Protein AF-A0AAD4N569-F1 (afdb_monomer_lite)

InterPro domains:
  IPR010334 mRNA-decapping enzyme subunit 1 [PF06058] (9-121)
  IPR010334 mRNA-decapping enzyme subunit 1 [PF06058] (235-348)
  IPR010334 mRNA-decapping enzyme subunit 1 [PTHR16290] (4-224)
  IPR011993 PH-like domain superfamily [G3DSA:2.30.29.30] (1-126)
  IPR011993 PH-like domain superfamily [G3DSA:2.30.29.30] (224-354)

Structure (mmCIF, N/CA/C/O backbone):
data_AF-A0AAD4N569-F1
#
_entry.id   AF-A0AAD4N569-F1
#
loop_
_atom_site.group_PDB
_atom_site.id
_atom_site.type_symbol
_atom_site.label_atom_id
_atom_site.label_alt_id
_atom_site.label_comp_id
_atom_site.label_asym_id
_atom_site.label_entity_id
_atom_site.label_seq_id
_atom_site.pdbx_PDB_ins_code
_atom_site.Cartn_x
_atom_site.Cartn_y
_atom_site.Cartn_z
_atom_site.occupancy
_atom_site.B_iso_or_equiv
_atom_site.auth_seq_id
_atom_site.auth_comp_id
_atom_site.auth_asym_id
_atom_site.auth_atom_id
_atom_site.pdbx_PDB_model_num
ATOM 1 N N . MET A 1 1 ? 4.395 -23.893 8.289 1.00 62.88 1 MET A N 1
ATOM 2 C CA . MET A 1 1 ? 4.449 -22.700 7.430 1.00 62.88 1 MET A CA 1
ATOM 3 C C . MET A 1 1 ? 4.828 -21.498 8.283 1.00 62.88 1 MET A C 1
ATOM 5 O O . MET A 1 1 ? 4.109 -21.214 9.243 1.00 62.88 1 MET A O 1
ATOM 9 N N . THR A 1 2 ? 5.965 -20.866 8.001 1.00 83.38 2 THR A N 1
ATOM 10 C CA . THR A 1 2 ? 6.478 -19.692 8.734 1.00 83.38 2 THR A CA 1
ATOM 11 C C . THR A 1 2 ? 5.588 -18.460 8.500 1.00 83.38 2 THR A C 1
ATOM 13 O O . THR A 1 2 ? 4.732 -18.452 7.613 1.00 83.38 2 THR A O 1
ATOM 16 N N . SER A 1 3 ? 5.741 -17.402 9.305 1.00 74.31 3 SER A N 1
ATOM 17 C CA . SER A 1 3 ? 4.989 -16.148 9.100 1.00 74.31 3 SER A CA 1
ATOM 18 C C . SER A 1 3 ? 5.332 -15.467 7.768 1.00 74.31 3 SER A C 1
ATOM 20 O O . SER A 1 3 ? 4.508 -14.740 7.221 1.00 74.31 3 SER A O 1
ATOM 22 N N . GLU A 1 4 ? 6.537 -15.711 7.256 1.00 75.75 4 GLU A N 1
ATOM 23 C CA . GLU A 1 4 ? 7.022 -15.209 5.975 1.00 75.75 4 GLU A CA 1
ATOM 24 C C . 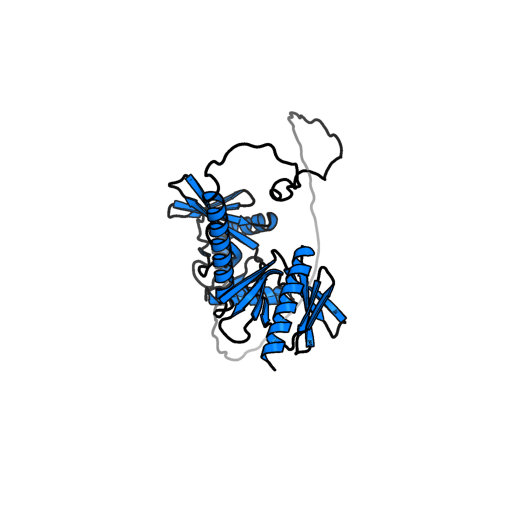GLU A 1 4 ? 6.399 -15.966 4.800 1.00 75.75 4 GLU A C 1
ATOM 26 O O . GLU A 1 4 ? 5.789 -15.338 3.942 1.00 75.75 4 GLU A O 1
ATOM 31 N N . GLU A 1 5 ? 6.408 -17.302 4.834 1.00 83.50 5 GLU A N 1
ATOM 32 C CA . GLU A 1 5 ? 5.765 -18.140 3.808 1.00 83.50 5 GLU A CA 1
ATOM 33 C C . GLU A 1 5 ? 4.259 -17.851 3.689 1.00 83.50 5 GLU A C 1
ATOM 35 O O . GLU A 1 5 ? 3.697 -17.821 2.594 1.00 83.50 5 GLU A O 1
ATOM 40 N N . LYS A 1 6 ? 3.584 -17.593 4.820 1.00 82.25 6 LYS A N 1
ATOM 41 C CA . LYS A 1 6 ? 2.169 -17.188 4.817 1.00 82.25 6 LYS A CA 1
ATOM 42 C C . LYS A 1 6 ? 1.958 -15.865 4.080 1.00 82.25 6 LYS A C 1
ATOM 44 O O . LYS A 1 6 ? 0.985 -15.742 3.337 1.00 82.25 6 LYS A O 1
ATOM 49 N N . LEU A 1 7 ? 2.831 -14.880 4.298 1.00 80.00 7 LEU A N 1
ATOM 50 C CA . LEU A 1 7 ? 2.737 -13.577 3.641 1.00 80.00 7 LEU A CA 1
ATOM 51 C C . LEU A 1 7 ? 3.038 -13.691 2.146 1.00 80.00 7 LEU A C 1
ATOM 53 O O . LEU A 1 7 ? 2.312 -13.126 1.331 1.00 80.00 7 LEU A O 1
ATOM 57 N N . GLU A 1 8 ? 4.080 -14.437 1.792 1.00 86.50 8 GLU A N 1
ATOM 58 C CA . GLU A 1 8 ? 4.454 -14.687 0.405 1.00 86.50 8 GLU A CA 1
ATOM 59 C C . GLU A 1 8 ? 3.292 -15.321 -0.368 1.00 86.50 8 GLU A C 1
ATOM 61 O O . GLU A 1 8 ? 2.908 -14.825 -1.427 1.00 86.50 8 GLU A O 1
ATOM 66 N N . ASN A 1 9 ? 2.641 -16.332 0.216 1.00 88.25 9 ASN A N 1
ATOM 67 C CA . ASN A 1 9 ? 1.465 -16.962 -0.376 1.00 88.25 9 ASN A CA 1
ATOM 68 C C . ASN A 1 9 ? 0.291 -15.977 -0.534 1.00 88.25 9 ASN A C 1
ATOM 70 O O . ASN A 1 9 ? -0.344 -15.939 -1.586 1.00 88.25 9 ASN A O 1
ATOM 74 N N . LYS A 1 10 ? 0.008 -15.136 0.472 1.00 86.19 10 LYS A N 1
ATOM 75 C CA . LYS A 1 10 ? -1.037 -14.099 0.360 1.00 86.19 10 LYS A CA 1
ATOM 76 C C . LYS A 1 10 ? -0.737 -13.099 -0.758 1.00 86.19 10 LYS A C 1
ATOM 78 O O . LYS A 1 10 ? -1.627 -12.793 -1.551 1.00 86.19 10 LYS A O 1
ATOM 83 N N . ASN A 1 11 ? 0.503 -12.618 -0.842 1.00 90.00 11 ASN A N 1
ATOM 84 C CA . ASN A 1 11 ? 0.938 -11.700 -1.892 1.00 90.00 11 ASN A CA 1
ATOM 85 C C . ASN A 1 11 ? 0.803 -12.341 -3.274 1.00 90.00 11 ASN A C 1
ATOM 87 O O . ASN A 1 11 ? 0.223 -11.736 -4.171 1.00 90.00 11 ASN A O 1
ATOM 91 N N . LEU A 1 12 ? 1.259 -13.584 -3.431 1.00 91.94 12 LEU A N 1
ATOM 92 C CA . LEU A 1 12 ? 1.132 -14.319 -4.684 1.00 91.94 12 LEU A CA 1
ATOM 93 C C . LEU A 1 12 ? -0.336 -14.513 -5.088 1.00 91.94 12 LEU A C 1
ATOM 95 O O . LEU A 1 12 ? -0.680 -14.305 -6.247 1.00 91.94 12 LEU A O 1
ATOM 99 N N . LEU A 1 13 ? -1.221 -14.861 -4.149 1.00 90.38 13 LEU A N 1
ATOM 100 C CA . LEU A 1 13 ? -2.660 -14.976 -4.416 1.00 90.38 13 LEU A CA 1
ATOM 101 C C . LEU A 1 13 ? -3.279 -13.646 -4.855 1.00 90.38 13 LEU A C 1
ATOM 103 O O . LEU A 1 13 ? -4.155 -13.634 -5.717 1.00 90.38 13 LEU A O 1
ATOM 107 N N . ALA A 1 14 ? -2.835 -12.531 -4.280 1.00 86.62 14 ALA A N 1
ATOM 108 C CA . ALA A 1 14 ? -3.308 -11.210 -4.666 1.00 86.62 14 ALA A CA 1
ATOM 109 C C . ALA A 1 14 ? -2.783 -10.793 -6.054 1.00 86.62 14 ALA A C 1
ATOM 111 O O . ALA A 1 14 ? -3.563 -10.281 -6.854 1.00 86.62 14 ALA A O 1
ATOM 112 N N . ILE A 1 15 ? -1.528 -11.111 -6.392 1.00 91.56 15 ILE A N 1
ATOM 113 C CA . ILE A 1 15 ? -0.989 -10.932 -7.752 1.00 91.56 15 ILE A CA 1
ATOM 114 C C . ILE A 1 15 ? -1.750 -11.807 -8.752 1.00 91.56 15 ILE A C 1
ATOM 116 O O . ILE A 1 15 ? -2.122 -11.313 -9.808 1.00 91.56 15 ILE A O 1
ATOM 120 N N . LYS A 1 16 ? -2.076 -13.060 -8.407 1.00 92.62 16 LYS A N 1
ATOM 121 C CA . LYS A 1 16 ? -2.848 -13.979 -9.267 1.00 92.62 16 LYS A CA 1
ATOM 122 C C . LYS A 1 16 ? -4.234 -13.462 -9.660 1.00 92.62 16 LYS A C 1
ATOM 124 O O . LYS A 1 16 ? -4.771 -13.881 -10.680 1.00 92.62 16 LYS A O 1
ATOM 129 N N . ARG A 1 17 ? -4.830 -12.560 -8.872 1.00 88.25 17 ARG A N 1
ATOM 130 C CA . ARG A 1 17 ? -6.097 -11.894 -9.236 1.00 88.25 17 ARG A CA 1
ATOM 131 C C . ARG A 1 17 ? -5.922 -10.885 -10.373 1.00 88.25 17 ARG A C 1
ATOM 133 O O . ARG A 1 17 ? -6.897 -10.581 -11.049 1.00 88.25 17 ARG A O 1
ATOM 140 N N . ILE A 1 18 ? -4.709 -10.361 -10.544 1.00 88.31 18 ILE A N 1
ATOM 141 C CA . ILE A 1 18 ? -4.341 -9.374 -11.564 1.00 88.31 18 ILE A CA 1
ATOM 142 C C . ILE A 1 18 ? -3.717 -10.082 -12.775 1.00 88.31 18 ILE A C 1
ATOM 144 O O . ILE A 1 18 ? -4.120 -9.832 -13.907 1.00 88.31 18 ILE A O 1
ATOM 148 N N . ASP A 1 19 ? -2.772 -10.993 -12.534 1.00 92.62 19 ASP A N 1
ATOM 149 C CA . ASP A 1 19 ? -2.133 -11.843 -13.540 1.00 92.62 19 ASP A CA 1
ATOM 150 C C . ASP A 1 19 ? -2.306 -13.329 -13.171 1.00 92.62 19 ASP A C 1
ATOM 152 O O . ASP A 1 19 ? -1.537 -13.855 -12.359 1.00 92.62 19 ASP A O 1
ATOM 156 N N . PRO A 1 20 ? -3.284 -14.038 -13.772 1.00 94.50 20 PRO A N 1
ATOM 157 C CA . PRO A 1 20 ? -3.547 -15.450 -13.490 1.00 94.50 20 PRO A CA 1
ATOM 158 C C . PRO A 1 20 ? -2.360 -16.388 -13.732 1.00 94.50 20 PRO A C 1
ATOM 160 O O . PRO A 1 20 ? -2.384 -17.523 -13.257 1.00 94.50 20 PRO A O 1
ATOM 163 N N . HIS A 1 21 ? -1.344 -15.954 -14.483 1.00 95.94 21 HIS A N 1
ATOM 164 C CA . HIS A 1 21 ? -0.172 -16.766 -14.815 1.00 95.94 21 HIS A CA 1
ATOM 165 C C . HIS A 1 21 ? 0.969 -16.581 -13.813 1.00 95.94 21 HIS A C 1
ATOM 167 O O . HIS A 1 21 ? 1.989 -17.252 -13.940 1.00 95.94 21 HIS A O 1
ATOM 173 N N . ALA A 1 22 ? 0.830 -15.709 -12.808 1.00 96.44 22 ALA A N 1
ATOM 174 C CA . ALA A 1 22 ? 1.828 -15.562 -11.754 1.00 96.44 22 ALA A CA 1
ATOM 175 C C . ALA A 1 22 ? 2.042 -16.892 -11.007 1.00 96.44 22 ALA A C 1
ATOM 177 O O . ALA A 1 22 ? 1.109 -17.478 -10.463 1.00 96.44 22 ALA A O 1
ATOM 178 N N . GLU A 1 23 ? 3.280 -17.374 -10.966 1.00 95.69 23 GLU A N 1
ATOM 179 C CA . GLU A 1 23 ? 3.648 -18.690 -10.435 1.00 95.69 23 GLU A CA 1
ATOM 180 C C . GLU A 1 23 ? 4.327 -18.585 -9.070 1.00 95.69 23 GLU A C 1
ATOM 182 O O . GLU A 1 23 ? 3.949 -19.299 -8.144 1.00 95.69 23 GLU A O 1
ATOM 187 N N . ALA A 1 24 ? 5.314 -17.694 -8.946 1.00 95.31 24 ALA A N 1
ATOM 188 C CA . ALA A 1 24 ? 6.145 -17.556 -7.753 1.00 95.31 24 ALA A CA 1
ATOM 189 C C . ALA A 1 24 ? 6.692 -16.130 -7.617 1.00 95.31 24 ALA A C 1
ATOM 191 O O . ALA A 1 24 ? 6.953 -15.461 -8.619 1.00 95.31 24 ALA A O 1
ATOM 192 N N . LEU A 1 25 ? 6.894 -15.674 -6.380 1.00 94.88 25 LEU A N 1
ATOM 193 C CA . LEU A 1 25 ? 7.590 -14.421 -6.103 1.00 94.88 25 LEU A CA 1
ATOM 194 C C . LEU A 1 25 ? 9.104 -14.631 -6.213 1.00 94.88 25 LEU A C 1
ATOM 196 O O . LEU A 1 25 ? 9.645 -15.615 -5.726 1.00 94.88 25 LEU A O 1
ATOM 200 N N . MET A 1 26 ? 9.788 -13.690 -6.859 1.00 94.50 26 MET A N 1
ATOM 201 C CA . MET A 1 26 ? 11.248 -13.711 -7.034 1.00 94.50 26 MET A CA 1
ATOM 202 C C . MET A 1 26 ? 11.960 -12.787 -6.038 1.00 94.50 26 MET A C 1
ATOM 204 O O . MET A 1 26 ? 13.182 -12.804 -5.922 1.00 94.50 26 MET A O 1
ATOM 208 N N . ALA A 1 27 ? 11.199 -11.943 -5.338 1.00 90.94 27 ALA A N 1
ATOM 209 C CA . ALA A 1 27 ? 11.701 -10.952 -4.401 1.00 90.94 27 ALA A CA 1
ATOM 210 C C . ALA A 1 27 ? 10.641 -10.596 -3.354 1.00 90.94 27 ALA A C 1
ATOM 212 O O . ALA A 1 27 ? 9.446 -10.558 -3.656 1.00 90.94 27 ALA A O 1
ATOM 213 N N . GLN A 1 28 ? 11.097 -10.239 -2.148 1.00 86.50 28 GLN A N 1
ATOM 214 C CA . GLN A 1 28 ? 10.252 -9.532 -1.188 1.00 86.50 28 GLN A CA 1
ATOM 215 C C . GLN A 1 28 ? 9.817 -8.167 -1.752 1.00 86.50 28 GLN A C 1
ATOM 217 O O . GLN A 1 28 ? 10.624 -7.546 -2.464 1.00 86.50 28 GLN A O 1
ATOM 222 N N . PRO A 1 29 ? 8.590 -7.704 -1.434 1.00 85.06 29 PRO A N 1
ATOM 223 C CA . PRO A 1 29 ? 8.057 -6.462 -1.977 1.00 85.06 29 PRO A CA 1
ATOM 224 C C . PRO A 1 29 ? 8.864 -5.252 -1.519 1.00 85.06 29 PRO A C 1
ATOM 226 O O . PRO A 1 29 ? 9.232 -5.181 -0.351 1.00 85.06 29 PRO A O 1
ATOM 229 N N . ALA A 1 30 ? 9.091 -4.300 -2.421 1.00 87.81 30 ALA A N 1
ATOM 230 C CA . ALA A 1 30 ? 9.826 -3.069 -2.130 1.00 87.81 30 ALA A CA 1
ATOM 231 C C . ALA A 1 30 ? 8.927 -1.842 -2.323 1.00 87.81 30 ALA A C 1
ATOM 233 O O . ALA A 1 30 ? 8.135 -1.797 -3.267 1.00 87.81 30 ALA A O 1
ATOM 234 N N . ILE A 1 31 ? 9.033 -0.831 -1.458 1.00 89.69 31 ILE A N 1
ATOM 235 C CA . ILE A 1 31 ? 8.222 0.390 -1.603 1.00 89.69 31 ILE A CA 1
ATOM 236 C C . ILE A 1 31 ? 8.788 1.217 -2.752 1.00 89.69 31 ILE A C 1
ATOM 238 O O . ILE A 1 31 ? 9.933 1.675 -2.690 1.00 89.69 31 ILE A O 1
ATOM 242 N N . SER A 1 32 ? 7.969 1.437 -3.779 1.00 93.44 32 SER A N 1
ATOM 243 C CA . SER A 1 32 ? 8.414 2.084 -5.007 1.00 93.44 32 SER A CA 1
ATOM 244 C C . SER A 1 32 ? 7.434 3.118 -5.550 1.00 93.44 32 SER A C 1
ATOM 246 O O . SER A 1 32 ? 6.234 3.074 -5.281 1.00 93.44 32 SER A O 1
ATOM 248 N N . ALA A 1 33 ? 7.949 4.020 -6.381 1.00 95.06 33 ALA A N 1
ATOM 249 C CA . ALA A 1 33 ? 7.141 4.917 -7.195 1.00 95.06 33 ALA A CA 1
ATOM 250 C C . ALA A 1 33 ? 7.650 4.943 -8.636 1.00 95.06 33 ALA A C 1
ATOM 252 O O . ALA A 1 33 ? 8.856 4.878 -8.885 1.00 95.06 33 ALA A O 1
ATOM 253 N N . LEU A 1 34 ? 6.728 5.079 -9.586 1.00 96.75 34 LEU A N 1
ATOM 254 C CA . LEU A 1 34 ? 7.054 5.134 -11.004 1.00 96.75 34 LEU A CA 1
ATOM 255 C C . LEU A 1 34 ? 7.154 6.583 -11.487 1.00 96.75 34 LEU A C 1
ATOM 257 O O . LEU A 1 34 ? 6.269 7.415 -11.257 1.00 96.75 34 LEU A O 1
ATOM 261 N N . TYR A 1 35 ? 8.217 6.856 -12.227 1.00 96.94 35 TYR A N 1
ATOM 262 C CA . TYR A 1 35 ? 8.441 8.097 -12.951 1.00 96.94 35 TYR A CA 1
ATOM 263 C C . TYR A 1 35 ? 8.541 7.811 -14.445 1.00 96.94 35 TYR A C 1
ATOM 265 O O . TYR A 1 35 ? 9.008 6.750 -14.864 1.00 96.94 35 TYR A O 1
ATOM 273 N N . GLU A 1 36 ? 8.144 8.786 -15.249 1.00 96.19 36 GLU A N 1
ATOM 274 C CA . GLU A 1 36 ? 8.268 8.755 -16.701 1.00 96.19 36 GLU A CA 1
ATOM 275 C C . GLU A 1 36 ? 9.019 9.999 -17.171 1.00 96.19 36 GLU A C 1
ATOM 277 O O . GLU A 1 36 ? 8.848 11.096 -16.627 1.00 96.19 36 GLU A O 1
ATOM 282 N N . PHE A 1 37 ? 9.907 9.823 -18.145 1.00 96.06 37 PHE A N 1
ATOM 283 C CA . PHE A 1 37 ? 10.630 10.934 -18.740 1.00 96.06 37 PHE A CA 1
ATOM 284 C C . PHE A 1 37 ? 9.798 11.537 -19.869 1.00 96.06 37 PHE A C 1
ATOM 286 O O . PHE A 1 37 ? 9.573 10.904 -20.901 1.00 96.06 37 PHE A O 1
ATOM 293 N N . ASP A 1 38 ? 9.365 12.780 -19.686 1.00 93.31 38 ASP A N 1
ATOM 294 C CA . ASP A 1 38 ? 8.735 13.543 -20.752 1.00 93.31 38 ASP A CA 1
ATOM 295 C C . ASP A 1 38 ? 9.825 14.047 -21.697 1.00 93.31 38 ASP A C 1
ATOM 297 O O . ASP A 1 38 ? 10.563 14.983 -21.379 1.00 93.31 38 ASP A O 1
ATOM 301 N N . VAL A 1 39 ? 9.910 13.416 -22.868 1.00 89.62 39 VAL A N 1
ATOM 302 C CA . VAL A 1 39 ? 10.885 13.751 -23.911 1.00 89.62 39 VAL A CA 1
ATOM 303 C C . VAL A 1 39 ? 10.653 15.161 -24.459 1.00 89.62 39 VAL A C 1
ATOM 305 O O . VAL A 1 39 ? 11.616 15.853 -24.776 1.00 89.62 39 VAL A O 1
ATOM 308 N N . THR A 1 40 ? 9.399 15.618 -24.533 1.00 91.94 40 THR A N 1
ATOM 309 C CA . THR A 1 40 ? 9.061 16.945 -25.079 1.00 91.94 40 THR A CA 1
ATOM 310 C C . THR A 1 40 ? 9.489 18.067 -24.141 1.00 91.94 40 THR A C 1
ATOM 312 O O . THR A 1 40 ? 9.958 19.109 -24.590 1.00 91.94 40 THR A O 1
ATOM 315 N N . GLN A 1 41 ? 9.374 17.838 -22.832 1.00 93.06 41 GLN A N 1
ATOM 316 C CA . GLN A 1 41 ? 9.731 18.810 -21.797 1.00 93.06 41 GLN A CA 1
ATOM 317 C C . GLN A 1 41 ? 11.113 18.552 -21.189 1.00 93.06 41 GLN A C 1
ATOM 319 O O . GLN A 1 41 ? 11.548 19.296 -20.309 1.00 93.06 41 GLN A O 1
ATOM 324 N N . THR A 1 42 ? 11.807 17.503 -21.637 1.00 92.62 42 THR A N 1
ATOM 325 C CA . THR A 1 42 ? 13.113 17.056 -21.129 1.00 92.62 42 THR A CA 1
ATOM 326 C C . THR A 1 42 ? 13.161 16.944 -19.604 1.00 92.62 42 THR A C 1
ATOM 328 O O . THR A 1 42 ? 14.139 17.327 -18.962 1.00 92.62 42 THR A O 1
ATOM 331 N N . LYS A 1 43 ? 12.075 16.452 -18.997 1.00 95.81 43 LYS A N 1
ATOM 332 C CA . LYS A 1 43 ? 11.922 16.426 -17.538 1.00 95.81 43 LYS A CA 1
ATOM 333 C C . LYS A 1 43 ? 11.299 15.130 -17.048 1.00 95.81 43 LYS A C 1
ATOM 335 O O . LYS A 1 43 ? 10.412 14.564 -17.682 1.00 95.81 43 LYS A O 1
ATOM 340 N N . TRP A 1 44 ? 11.714 14.716 -15.859 1.00 96.19 44 TRP A N 1
ATOM 341 C CA . TRP A 1 44 ? 11.061 13.634 -15.137 1.00 96.19 44 TRP A CA 1
ATOM 342 C C . TRP A 1 44 ? 9.711 14.082 -14.588 1.00 96.19 44 TRP A C 1
ATOM 344 O O . TRP A 1 44 ? 9.589 15.157 -13.996 1.00 96.19 44 TRP A O 1
ATOM 354 N N . GLN A 1 45 ? 8.705 13.233 -14.756 1.00 94.56 45 GLN A N 1
ATOM 355 C CA . GLN A 1 45 ? 7.381 13.414 -14.183 1.00 94.56 45 GLN A CA 1
ATOM 356 C C . GLN A 1 45 ? 7.059 12.227 -13.283 1.00 94.56 45 GLN A C 1
ATOM 358 O O . GLN A 1 45 ? 7.169 11.071 -13.694 1.00 94.56 45 GLN A O 1
ATOM 363 N N . LYS A 1 46 ? 6.667 12.514 -12.037 1.00 92.81 46 LYS A N 1
ATOM 364 C CA . LYS A 1 46 ? 6.120 11.485 -11.151 1.00 92.81 46 LYS A CA 1
ATOM 365 C C . LYS A 1 46 ? 4.754 11.076 -11.697 1.00 92.81 46 LYS A C 1
ATOM 367 O O . LYS A 1 46 ? 3.907 11.943 -11.916 1.00 92.81 46 LYS A O 1
ATOM 372 N N . THR A 1 47 ? 4.549 9.781 -11.899 1.00 92.69 47 THR A N 1
ATOM 373 C CA . THR A 1 47 ? 3.244 9.247 -12.308 1.00 92.69 47 THR A CA 1
ATOM 374 C C . THR A 1 47 ? 2.302 9.140 -11.102 1.00 92.69 47 THR A C 1
ATOM 376 O O . THR A 1 47 ? 2.663 9.466 -9.968 1.00 92.69 47 THR A O 1
ATOM 379 N N . ASP A 1 48 ? 1.075 8.685 -11.329 1.00 88.62 48 ASP A N 1
ATOM 380 C CA . ASP A 1 48 ? 0.140 8.305 -10.271 1.00 88.62 48 ASP A CA 1
ATOM 381 C C . ASP A 1 48 ? 0.354 6.866 -9.771 1.00 88.62 48 ASP A C 1
ATOM 383 O O . ASP A 1 48 ? -0.481 6.370 -9.026 1.00 88.62 48 ASP A O 1
ATOM 387 N N . VAL A 1 49 ? 1.435 6.186 -10.169 1.00 91.00 49 VAL A N 1
ATOM 388 C CA . VAL A 1 49 ? 1.751 4.818 -9.741 1.00 91.00 49 VAL A CA 1
ATOM 389 C C . VAL A 1 49 ? 2.763 4.843 -8.597 1.00 91.00 49 VAL A C 1
ATOM 391 O O . VAL A 1 49 ? 3.923 5.223 -8.773 1.00 91.00 49 VAL A O 1
ATOM 394 N N . ASP A 1 50 ? 2.314 4.416 -7.418 1.00 90.19 50 ASP A N 1
ATOM 395 C CA . ASP A 1 50 ? 3.091 4.399 -6.173 1.00 90.19 50 ASP A CA 1
ATOM 396 C C . ASP A 1 50 ? 2.586 3.256 -5.280 1.00 90.19 50 ASP A C 1
ATOM 398 O O . ASP A 1 50 ? 1.377 3.142 -5.062 1.00 90.19 50 ASP A O 1
ATOM 402 N N . GLY A 1 51 ? 3.472 2.379 -4.808 1.00 90.56 51 GLY A N 1
ATOM 403 C CA . GLY A 1 51 ? 3.092 1.222 -4.000 1.00 90.56 51 GLY A CA 1
ATOM 404 C C . GLY A 1 51 ? 4.136 0.103 -3.944 1.00 90.56 51 GLY A C 1
ATOM 405 O O . GLY A 1 51 ? 5.269 0.273 -4.414 1.00 90.56 51 GLY A O 1
ATOM 406 N N . PRO A 1 52 ? 3.777 -1.052 -3.348 1.00 91.81 52 PRO A N 1
ATOM 407 C CA . PRO A 1 52 ? 4.673 -2.195 -3.270 1.00 91.81 52 PRO A CA 1
ATOM 408 C C . PRO A 1 52 ? 4.959 -2.765 -4.664 1.00 91.81 52 PRO A C 1
ATOM 410 O O . PRO A 1 52 ? 4.048 -3.020 -5.460 1.00 91.81 52 PRO A O 1
ATOM 413 N N . LEU A 1 53 ? 6.245 -2.963 -4.935 1.00 95.12 53 LEU A N 1
ATOM 414 C CA . LEU A 1 53 ? 6.788 -3.549 -6.150 1.00 95.12 53 LEU A CA 1
ATOM 415 C C . LEU A 1 53 ? 7.045 -5.033 -5.950 1.00 95.12 53 LEU A C 1
ATOM 417 O O . LEU A 1 53 ? 7.732 -5.426 -5.012 1.00 95.12 53 LEU A O 1
ATOM 421 N N . PHE A 1 54 ? 6.558 -5.837 -6.881 1.00 95.44 54 PHE A N 1
ATOM 422 C CA . PHE A 1 54 ? 6.748 -7.275 -6.935 1.00 95.44 54 PHE A CA 1
ATOM 423 C C . PHE A 1 54 ? 7.505 -7.640 -8.207 1.00 95.44 54 PHE A C 1
ATOM 425 O O . PHE A 1 54 ? 7.220 -7.115 -9.282 1.00 95.44 54 PHE A O 1
ATOM 432 N N . VAL A 1 55 ? 8.433 -8.585 -8.092 1.00 96.75 55 VAL A N 1
ATOM 433 C CA . VAL A 1 55 ? 9.022 -9.289 -9.236 1.00 96.75 55 VAL A CA 1
ATOM 434 C C . VAL A 1 55 ? 8.595 -10.741 -9.115 1.00 96.75 55 VAL A C 1
ATOM 436 O O . VAL A 1 55 ? 8.767 -11.338 -8.051 1.00 96.75 55 VAL A O 1
ATOM 439 N N . TYR A 1 56 ? 7.997 -11.297 -10.163 1.00 96.50 56 TYR A N 1
ATOM 440 C CA . TYR A 1 56 ? 7.409 -12.632 -10.119 1.00 96.50 56 TYR A CA 1
ATOM 441 C C . TYR A 1 56 ? 7.658 -13.418 -11.404 1.00 96.50 56 TYR A C 1
ATOM 443 O O . TYR A 1 56 ? 7.783 -12.858 -12.497 1.00 96.50 56 TYR A O 1
ATOM 451 N N . LYS A 1 57 ? 7.735 -14.739 -11.244 1.00 96.31 57 LYS A N 1
ATOM 452 C CA . LYS A 1 57 ? 7.767 -15.721 -12.325 1.00 96.31 57 LYS A CA 1
ATOM 453 C C . LYS A 1 57 ? 6.350 -15.973 -12.825 1.00 96.31 57 LYS A C 1
ATOM 455 O O . LYS A 1 57 ? 5.402 -15.945 -12.039 1.00 96.31 57 LYS A O 1
ATOM 460 N N . ARG A 1 58 ? 6.215 -16.239 -14.119 1.00 96.12 58 ARG A N 1
ATOM 461 C CA . ARG A 1 58 ? 4.968 -16.578 -14.801 1.00 96.12 58 ARG A CA 1
ATOM 462 C C . ARG A 1 58 ? 5.053 -17.981 -15.393 1.00 96.12 58 ARG A C 1
ATOM 464 O O . ARG A 1 58 ? 6.129 -18.425 -15.789 1.00 96.12 58 ARG A O 1
ATOM 471 N N . THR A 1 59 ? 3.907 -18.645 -15.502 1.00 95.75 59 THR A N 1
ATOM 472 C CA . THR A 1 59 ? 3.783 -19.960 -16.150 1.00 95.75 59 THR A CA 1
ATOM 473 C C . THR A 1 59 ? 3.882 -19.886 -17.674 1.00 95.75 59 THR A C 1
ATOM 475 O O . THR A 1 59 ? 4.080 -20.911 -18.317 1.00 95.75 59 THR A O 1
ATOM 478 N N . GLU A 1 60 ? 3.752 -18.691 -18.258 1.00 92.12 60 GLU A N 1
ATOM 479 C CA . GLU A 1 60 ? 3.781 -18.459 -19.705 1.00 92.12 60 GLU A CA 1
ATOM 480 C C . GLU A 1 60 ? 4.597 -17.214 -20.065 1.00 92.12 60 GLU A C 1
ATOM 482 O O . GLU A 1 60 ? 4.820 -16.335 -19.230 1.00 92.12 60 GLU A O 1
ATOM 487 N N . HIS A 1 61 ? 5.027 -17.112 -21.327 1.00 89.06 61 HIS A N 1
ATOM 488 C CA . HIS A 1 61 ? 5.785 -15.958 -21.804 1.00 89.06 61 HIS A CA 1
ATOM 489 C C . HIS A 1 61 ? 4.986 -14.644 -21.700 1.00 89.06 61 HIS A C 1
ATOM 491 O O . HIS A 1 61 ? 3.778 -14.625 -21.944 1.00 89.06 61 HIS A O 1
ATOM 497 N N . PRO A 1 62 ? 5.642 -13.511 -21.379 1.00 92.25 62 PRO A N 1
ATOM 498 C CA . PRO A 1 62 ? 6.987 -13.390 -20.789 1.00 92.25 62 PRO A CA 1
ATOM 499 C C . PRO A 1 62 ? 7.103 -14.126 -19.438 1.00 92.25 62 PRO A C 1
ATOM 501 O O . PRO A 1 62 ? 6.252 -13.940 -18.578 1.00 92.25 62 PRO A O 1
ATOM 504 N N . LEU A 1 63 ? 8.159 -14.928 -19.236 1.00 93.38 63 LEU A N 1
ATOM 505 C CA . LEU A 1 63 ? 8.305 -15.806 -18.055 1.00 93.38 63 LEU A CA 1
ATOM 506 C C . LEU A 1 63 ? 8.527 -15.054 -16.738 1.00 93.38 63 LEU A C 1
ATOM 508 O O . LEU A 1 63 ? 8.425 -15.643 -15.667 1.00 93.38 63 LEU A O 1
ATOM 512 N N . HIS A 1 64 ? 8.835 -13.763 -16.805 1.00 95.31 64 HIS A N 1
ATOM 513 C CA . HIS A 1 64 ? 9.015 -12.915 -15.640 1.00 95.31 64 HIS A CA 1
ATOM 514 C C . HIS A 1 64 ? 8.338 -11.573 -15.882 1.00 95.31 64 HIS A C 1
ATOM 516 O O . HIS A 1 64 ? 8.324 -11.051 -17.003 1.00 95.31 64 HIS A O 1
ATOM 522 N N . SER A 1 65 ? 7.791 -11.002 -14.819 1.00 96.12 65 SER A N 1
ATOM 523 C CA . SER A 1 65 ? 7.201 -9.674 -14.855 1.00 96.12 65 SER A CA 1
ATOM 524 C C . SER A 1 65 ? 7.484 -8.933 -13.560 1.00 96.12 65 SER A C 1
ATOM 526 O O . SER A 1 65 ? 7.646 -9.518 -12.487 1.00 96.12 65 SER A O 1
ATOM 528 N N . LEU A 1 66 ? 7.534 -7.616 -13.685 1.00 95.88 66 LEU A N 1
ATOM 529 C CA . LEU A 1 66 ? 7.536 -6.676 -12.583 1.00 95.88 66 LEU A CA 1
ATOM 530 C C . LEU A 1 66 ? 6.143 -6.059 -12.474 1.00 95.88 66 LEU A C 1
ATOM 532 O O . LEU A 1 66 ? 5.491 -5.816 -13.488 1.00 95.88 66 LEU A O 1
ATOM 536 N N . MET A 1 67 ? 5.674 -5.807 -11.258 1.00 95.31 67 MET A N 1
ATOM 537 C CA . MET A 1 67 ? 4.428 -5.087 -11.013 1.00 95.31 67 MET A CA 1
ATOM 538 C C . MET A 1 67 ? 4.596 -4.107 -9.863 1.00 95.31 67 MET A C 1
ATOM 540 O O . MET A 1 67 ? 5.109 -4.486 -8.819 1.00 95.31 67 MET A O 1
ATOM 544 N N . ILE A 1 68 ? 4.101 -2.882 -10.021 1.00 94.56 68 ILE A N 1
ATOM 545 C CA . ILE A 1 68 ? 3.816 -1.989 -8.897 1.00 94.56 68 ILE A CA 1
ATOM 546 C C . ILE A 1 68 ? 2.313 -2.029 -8.669 1.00 94.56 68 ILE A C 1
ATOM 548 O O . ILE A 1 68 ? 1.538 -1.598 -9.529 1.00 94.56 68 ILE A O 1
ATOM 552 N N . ALA A 1 69 ? 1.908 -2.540 -7.509 1.00 89.75 69 ALA A N 1
ATOM 553 C CA . ALA A 1 69 ? 0.516 -2.479 -7.096 1.00 89.75 69 ALA A CA 1
ATOM 554 C C . ALA A 1 69 ? 0.191 -1.049 -6.660 1.00 89.75 69 ALA A C 1
ATOM 556 O O . ALA A 1 69 ? 0.611 -0.594 -5.596 1.00 89.75 69 ALA A O 1
ATOM 557 N N . ASN A 1 70 ? -0.526 -0.324 -7.508 1.00 88.00 70 ASN A N 1
ATOM 558 C CA . ASN A 1 70 ? -0.739 1.099 -7.356 1.00 88.00 70 ASN A CA 1
ATOM 55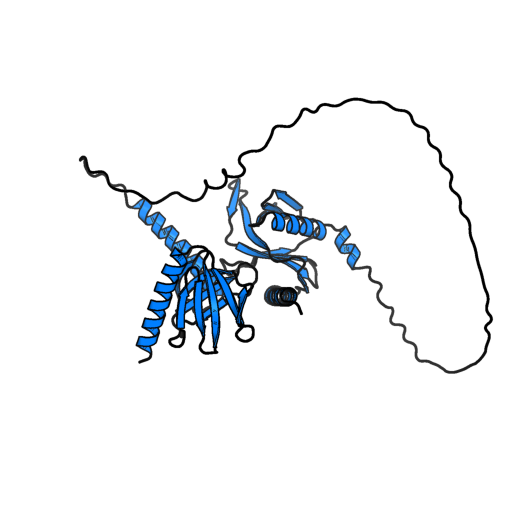9 C C . ASN A 1 70 ? -1.693 1.405 -6.196 1.00 88.00 70 ASN A C 1
ATOM 561 O O . ASN A 1 70 ? -2.873 1.064 -6.218 1.00 88.00 70 ASN A O 1
ATOM 565 N N . ARG A 1 71 ? -1.210 2.110 -5.181 1.00 78.62 71 ARG A N 1
ATOM 566 C CA . ARG A 1 71 ? -2.020 2.523 -4.035 1.00 78.62 71 ARG A CA 1
ATOM 567 C C . ARG A 1 71 ? -2.744 3.855 -4.250 1.00 78.62 71 ARG A C 1
ATOM 569 O O . ARG A 1 71 ? -3.544 4.211 -3.399 1.00 78.62 71 ARG A O 1
ATOM 576 N N . GLN A 1 72 ? -2.507 4.588 -5.343 1.00 70.62 72 GLN A N 1
ATOM 577 C CA . GLN A 1 72 ? -3.147 5.894 -5.597 1.00 70.62 72 GLN A CA 1
ATOM 578 C C . GLN A 1 72 ? -4.291 5.853 -6.617 1.00 70.62 72 GLN A C 1
ATOM 580 O O . GLN A 1 72 ? -5.167 6.720 -6.581 1.00 70.62 72 GLN A O 1
ATOM 585 N N . SER A 1 73 ? -4.295 4.891 -7.542 1.00 71.31 73 SER A N 1
ATOM 586 C CA . SER A 1 73 ? -5.356 4.744 -8.543 1.00 71.31 73 SER A CA 1
ATOM 587 C C . SER A 1 73 ? -5.656 3.275 -8.847 1.00 71.31 73 SER A C 1
ATOM 589 O O . SER A 1 73 ? -4.993 2.366 -8.352 1.00 71.31 73 SER A O 1
ATOM 591 N N . LEU A 1 74 ? -6.696 3.031 -9.650 1.00 70.19 74 LEU A N 1
ATOM 592 C CA . LEU A 1 74 ? -7.133 1.679 -10.024 1.00 70.19 74 LEU A CA 1
ATOM 593 C C . LEU A 1 74 ? -6.193 0.994 -11.026 1.00 70.19 74 LEU A C 1
ATOM 595 O O . LEU A 1 74 ? -6.401 -0.170 -11.360 1.00 70.19 74 LEU A O 1
ATOM 599 N N . LYS A 1 75 ? -5.193 1.714 -11.541 1.00 83.00 75 LYS A N 1
ATOM 600 C CA . LYS A 1 75 ? -4.297 1.210 -12.574 1.00 83.00 75 LYS A CA 1
ATOM 601 C C . LYS A 1 75 ? -2.968 0.803 -11.957 1.00 83.00 75 LYS A C 1
ATOM 603 O O . LYS A 1 75 ? -2.108 1.648 -11.711 1.00 83.00 75 LYS A O 1
ATOM 608 N N . ASP A 1 76 ? -2.812 -0.498 -11.741 1.00 90.50 76 ASP A N 1
ATOM 609 C CA . ASP A 1 76 ? -1.520 -1.101 -11.426 1.00 90.50 76 ASP A CA 1
ATOM 610 C C . ASP A 1 76 ? -0.567 -0.962 -12.627 1.00 90.50 76 ASP A C 1
ATOM 612 O O . ASP A 1 76 ? -0.990 -0.894 -13.787 1.00 90.50 76 ASP A O 1
ATOM 616 N N . PHE A 1 77 ? 0.734 -0.901 -12.355 1.00 93.31 77 PHE A N 1
ATOM 617 C CA . PHE A 1 77 ? 1.753 -0.931 -13.401 1.00 93.31 77 PHE A CA 1
ATOM 618 C C . PHE A 1 77 ? 2.311 -2.339 -13.501 1.00 93.31 77 PHE A C 1
ATOM 620 O O . PHE A 1 77 ? 2.784 -2.867 -12.504 1.00 93.31 77 PHE A O 1
ATOM 627 N N . ILE A 1 78 ? 2.280 -2.927 -14.693 1.00 94.25 78 ILE A N 1
ATOM 628 C CA . ILE A 1 78 ? 2.854 -4.242 -14.971 1.00 94.25 78 ILE A CA 1
ATOM 629 C C . ILE A 1 78 ? 3.818 -4.086 -16.137 1.00 94.25 78 ILE A C 1
ATOM 631 O O . ILE A 1 78 ? 3.443 -3.550 -17.181 1.00 94.25 78 ILE A O 1
ATOM 635 N N . GLU A 1 79 ? 5.043 -4.566 -15.952 1.00 93.38 79 GLU A N 1
ATOM 636 C CA . GLU A 1 79 ? 6.072 -4.596 -16.977 1.00 93.38 79 GLU A CA 1
ATOM 637 C C . GLU A 1 79 ? 6.606 -6.017 -17.193 1.00 93.38 79 GLU A C 1
ATOM 639 O O . GLU A 1 79 ? 7.304 -6.550 -16.324 1.00 93.38 79 GLU A O 1
ATOM 644 N N . PRO A 1 80 ? 6.378 -6.597 -18.383 1.00 93.00 80 PRO A N 1
ATOM 645 C CA . PRO A 1 80 ? 7.135 -7.737 -18.880 1.00 93.00 80 PRO A CA 1
ATOM 646 C C . PRO A 1 80 ? 8.649 -7.558 -18.754 1.00 93.00 80 PRO A C 1
ATOM 648 O O . PRO A 1 80 ? 9.224 -6.637 -19.338 1.00 93.00 80 PRO A O 1
ATOM 651 N N . ILE A 1 81 ? 9.327 -8.495 -18.093 1.00 92.69 81 ILE A N 1
ATOM 652 C CA . ILE A 1 81 ? 10.791 -8.537 -18.107 1.00 92.69 81 ILE A CA 1
ATOM 653 C C . ILE A 1 81 ? 11.200 -9.322 -19.352 1.00 92.69 81 ILE A C 1
ATOM 655 O O . ILE A 1 81 ? 11.291 -10.549 -19.354 1.00 92.69 81 ILE A O 1
ATOM 659 N N . SER A 1 82 ? 11.360 -8.602 -20.461 1.00 84.06 82 SER A N 1
ATOM 660 C CA . SER A 1 82 ? 11.809 -9.194 -21.718 1.00 84.06 82 SER A CA 1
ATOM 661 C C . SER A 1 82 ? 13.322 -9.368 -21.736 1.00 84.06 82 SER A C 1
ATOM 663 O O . SER A 1 82 ? 14.057 -8.472 -21.313 1.00 84.06 82 SER A O 1
ATOM 665 N N . VAL A 1 83 ? 13.783 -10.439 -22.379 1.00 76.25 83 VAL A N 1
ATOM 666 C CA . VAL A 1 83 ? 15.159 -10.528 -22.874 1.00 76.25 83 VAL A CA 1
ATOM 667 C C . VAL A 1 83 ? 15.429 -9.284 -23.727 1.00 76.25 83 VAL A C 1
ATOM 669 O O . VAL A 1 83 ? 14.632 -8.975 -24.614 1.00 76.25 83 VAL A O 1
ATOM 672 N N . SER A 1 84 ? 16.519 -8.565 -23.441 1.00 75.94 84 SER A N 1
ATOM 673 C CA . SER A 1 84 ? 16.866 -7.237 -23.989 1.00 75.94 84 SER A CA 1
ATOM 674 C C . SER A 1 84 ? 16.297 -6.005 -23.265 1.00 75.94 84 SER A C 1
ATOM 676 O O . SER A 1 84 ? 16.381 -4.905 -23.825 1.00 75.94 84 SER A O 1
ATOM 678 N N . LEU A 1 85 ? 15.702 -6.136 -22.076 1.00 86.00 85 LEU A N 1
ATOM 679 C CA . LEU A 1 85 ? 15.346 -4.964 -21.270 1.00 86.00 85 LEU A CA 1
ATOM 680 C C . LEU A 1 85 ? 16.626 -4.201 -20.902 1.00 86.00 85 LEU A C 1
ATOM 682 O O . LEU A 1 85 ? 17.527 -4.747 -20.272 1.00 86.00 85 LEU A O 1
ATOM 686 N N . LYS A 1 86 ? 16.732 -2.940 -21.327 1.00 91.88 86 LYS A N 1
ATOM 687 C CA . LYS A 1 86 ? 17.902 -2.107 -21.034 1.00 91.88 86 LYS A CA 1
ATOM 688 C C . LYS A 1 86 ? 17.684 -1.386 -19.714 1.00 91.88 86 LYS A C 1
ATOM 690 O O . LYS A 1 86 ? 16.746 -0.596 -19.591 1.00 91.88 86 LYS A O 1
ATOM 695 N N . LEU A 1 87 ? 18.571 -1.647 -18.762 1.00 95.38 87 LEU A N 1
ATOM 696 C CA . LEU A 1 87 ? 18.513 -1.105 -17.412 1.00 95.38 87 LEU A CA 1
ATOM 697 C C . LEU A 1 87 ? 19.735 -0.231 -17.126 1.00 95.38 87 LEU A C 1
ATOM 699 O O . LEU A 1 87 ? 20.839 -0.523 -17.585 1.00 95.38 87 LEU A O 1
ATOM 703 N N . ARG A 1 88 ? 19.545 0.832 -16.344 1.00 96.50 88 ARG A N 1
ATOM 704 C CA . ARG A 1 88 ? 20.632 1.602 -15.725 1.00 96.50 88 ARG A CA 1
ATOM 705 C C . ARG A 1 88 ? 20.331 1.781 -14.247 1.00 96.50 88 ARG A C 1
ATOM 707 O O . ARG A 1 88 ? 19.229 2.183 -13.888 1.00 96.50 88 ARG A O 1
ATOM 714 N N . TYR A 1 89 ? 21.331 1.533 -13.414 1.00 97.25 89 TYR A N 1
ATOM 715 C CA . TYR A 1 89 ? 21.254 1.748 -11.977 1.00 97.25 89 TYR A CA 1
ATOM 716 C C . TYR A 1 89 ? 21.865 3.090 -11.591 1.00 97.25 89 TYR A C 1
ATOM 718 O O . TYR A 1 89 ? 23.007 3.385 -11.942 1.00 97.25 89 TYR A O 1
ATOM 726 N N . GLU A 1 90 ? 21.099 3.898 -10.867 1.00 96.62 90 GLU A N 1
ATOM 727 C CA . GLU A 1 90 ? 21.564 5.132 -10.244 1.00 96.62 90 GLU A CA 1
ATOM 728 C C . GLU A 1 90 ? 20.769 5.332 -8.949 1.00 96.62 90 GLU A C 1
ATOM 730 O O . GLU A 1 90 ? 19.697 5.939 -8.972 1.00 96.62 90 GLU A O 1
ATOM 735 N N . PRO A 1 91 ? 21.226 4.770 -7.819 1.00 93.81 91 PRO A N 1
ATOM 736 C CA . PRO A 1 91 ? 20.426 4.726 -6.603 1.00 93.81 91 PRO A CA 1
ATOM 737 C C . PRO A 1 91 ? 19.998 6.133 -6.156 1.00 93.81 91 PRO A C 1
ATOM 739 O O . PRO A 1 91 ? 20.822 7.051 -6.177 1.00 93.81 91 PRO A O 1
ATOM 742 N N . PRO A 1 92 ? 18.743 6.316 -5.707 1.00 96.12 92 PRO A N 1
ATOM 743 C CA . PRO A 1 92 ? 17.727 5.289 -5.422 1.00 96.12 92 PRO A CA 1
ATOM 744 C C . PRO A 1 92 ? 16.820 4.920 -6.622 1.00 96.12 92 PRO A C 1
ATOM 746 O O . PRO A 1 92 ? 15.654 4.575 -6.429 1.00 96.12 92 PRO A O 1
ATOM 749 N N . TYR A 1 93 ? 17.317 5.025 -7.859 1.00 97.94 93 TYR A N 1
ATOM 750 C CA . TYR A 1 93 ? 16.560 4.779 -9.086 1.00 97.94 93 TYR A CA 1
ATOM 751 C C . TYR A 1 93 ? 17.094 3.603 -9.917 1.00 97.94 93 TYR A C 1
ATOM 753 O O . TYR A 1 93 ? 18.301 3.400 -10.074 1.00 97.94 93 TYR A O 1
ATOM 761 N N . ILE A 1 94 ? 16.160 2.887 -10.545 1.00 98.06 94 ILE A N 1
ATOM 762 C CA . ILE A 1 94 ? 16.417 1.989 -11.676 1.00 98.06 94 ILE A CA 1
ATOM 763 C C . ILE A 1 94 ? 15.735 2.580 -12.905 1.00 98.06 94 ILE A C 1
ATOM 765 O O . ILE A 1 94 ? 14.514 2.735 -12.924 1.00 98.06 94 ILE A O 1
ATOM 769 N N . PHE A 1 95 ? 16.502 2.885 -13.945 1.00 97.31 95 PHE A N 1
ATOM 770 C CA . PHE A 1 95 ? 15.977 3.362 -15.219 1.00 97.31 95 PHE A CA 1
ATOM 771 C C . PHE A 1 95 ? 15.753 2.199 -16.182 1.00 97.31 95 PHE A C 1
ATOM 773 O O . PHE A 1 95 ? 16.654 1.393 -16.404 1.00 97.31 95 PHE A O 1
ATOM 780 N N . MET A 1 96 ? 14.572 2.157 -16.790 1.00 95.88 96 MET A N 1
ATOM 781 C CA . MET A 1 96 ? 14.184 1.230 -17.847 1.00 95.88 96 MET A CA 1
ATOM 782 C C . MET A 1 96 ? 14.054 1.972 -19.171 1.00 95.88 96 MET A C 1
ATOM 784 O O . MET A 1 96 ? 13.234 2.884 -19.301 1.00 95.88 96 MET A O 1
ATOM 788 N N . TYR A 1 97 ? 14.812 1.525 -20.168 1.00 92.69 97 TYR A N 1
ATOM 789 C CA . TYR A 1 97 ? 14.717 2.008 -21.541 1.00 92.69 97 TYR A CA 1
ATOM 790 C C . TYR A 1 97 ? 13.937 0.997 -22.373 1.00 92.69 97 TYR A C 1
ATOM 792 O O . TYR A 1 97 ? 14.359 -0.152 -22.547 1.00 92.69 97 TYR A O 1
ATOM 800 N N . ARG A 1 98 ? 12.788 1.427 -22.887 1.00 88.12 98 ARG A N 1
ATOM 801 C CA . ARG A 1 98 ? 11.863 0.566 -23.624 1.00 88.12 98 ARG A CA 1
ATOM 802 C C . ARG A 1 98 ? 12.105 0.638 -25.128 1.00 88.12 98 ARG A C 1
ATOM 804 O O . ARG A 1 98 ? 12.714 1.572 -25.645 1.00 88.12 98 ARG A O 1
ATOM 811 N N . LYS A 1 99 ? 11.608 -0.373 -25.848 1.00 84.62 99 LYS A N 1
ATOM 812 C CA . LYS A 1 99 ? 11.745 -0.473 -27.315 1.00 84.62 99 LYS A CA 1
ATOM 813 C C . LYS A 1 99 ? 10.977 0.620 -28.062 1.00 84.62 99 LYS A C 1
ATOM 815 O O . LYS A 1 99 ? 11.373 0.987 -29.159 1.00 84.62 99 LYS A O 1
ATOM 820 N N . ASP A 1 100 ? 9.916 1.142 -27.453 1.00 87.56 100 ASP A N 1
ATOM 821 C CA . ASP A 1 100 ? 9.126 2.271 -27.958 1.00 87.56 100 ASP A CA 1
ATOM 822 C C . ASP A 1 100 ? 9.817 3.637 -27.751 1.00 87.56 100 ASP A C 1
ATOM 824 O O . ASP A 1 100 ? 9.271 4.667 -28.137 1.00 87.56 100 ASP A O 1
ATOM 828 N N . GLY A 1 101 ? 11.016 3.660 -27.156 1.00 86.19 101 GLY A N 1
ATOM 829 C CA . GLY A 1 101 ? 11.776 4.876 -26.868 1.00 86.19 101 GLY A CA 1
ATOM 830 C C . GLY A 1 101 ? 11.380 5.573 -25.566 1.00 86.19 101 GLY A C 1
ATOM 831 O O . GLY A 1 101 ? 12.067 6.510 -25.158 1.00 86.19 101 GLY A O 1
ATOM 832 N N . SER A 1 102 ? 10.325 5.119 -24.880 1.00 91.19 102 SER A N 1
ATOM 833 C CA . SER A 1 102 ? 9.967 5.656 -23.566 1.00 91.19 102 SER A CA 1
ATOM 834 C C . SER A 1 102 ? 10.993 5.249 -22.505 1.00 91.19 102 SER A C 1
ATOM 836 O O . SER A 1 102 ? 11.582 4.160 -22.542 1.00 91.19 102 SER A O 1
ATOM 838 N N . ILE A 1 103 ? 11.219 6.151 -21.549 1.00 94.69 103 ILE A N 1
ATOM 839 C CA . ILE A 1 103 ? 12.129 5.930 -20.427 1.00 94.69 103 ILE A CA 1
ATOM 840 C C . ILE A 1 103 ? 11.323 6.056 -19.145 1.00 94.69 103 ILE A C 1
ATOM 842 O O . ILE A 1 103 ? 10.698 7.087 -18.882 1.00 94.69 103 ILE A O 1
ATOM 846 N N . LYS A 1 104 ? 11.358 5.000 -18.339 1.00 96.25 104 LYS A N 1
ATOM 847 C CA . LYS A 1 104 ? 10.729 4.967 -17.020 1.00 96.25 104 LYS A CA 1
ATOM 848 C C . LYS A 1 104 ? 11.793 4.846 -15.944 1.00 96.25 104 LYS A C 1
ATOM 850 O O . LYS A 1 104 ? 12.849 4.269 -16.187 1.00 96.25 104 LYS A O 1
ATOM 855 N N . ALA A 1 105 ? 11.515 5.378 -14.762 1.00 97.56 105 ALA A N 1
ATOM 856 C CA . ALA A 1 105 ? 12.346 5.168 -13.586 1.00 97.56 105 ALA A CA 1
ATOM 857 C C . ALA A 1 105 ? 11.512 4.586 -12.450 1.00 97.56 105 ALA A C 1
ATOM 859 O O . ALA A 1 105 ? 10.417 5.066 -12.157 1.00 97.56 105 ALA A O 1
ATOM 860 N N . LEU A 1 106 ? 12.057 3.563 -11.806 1.00 97.88 106 LEU A N 1
ATOM 861 C CA . LEU A 1 106 ? 11.566 3.006 -10.559 1.00 97.88 106 LEU A CA 1
ATOM 862 C C . LEU A 1 106 ? 12.360 3.673 -9.438 1.00 97.88 106 LEU A C 1
ATOM 864 O O . LEU A 1 106 ? 13.568 3.466 -9.345 1.00 97.88 106 LEU A O 1
ATOM 868 N N . TRP A 1 107 ? 11.707 4.499 -8.631 1.00 97.44 107 TRP A N 1
ATOM 869 C CA . TRP A 1 107 ? 12.283 5.031 -7.398 1.00 97.44 107 TRP A CA 1
ATOM 870 C C . TRP A 1 107 ? 11.989 4.083 -6.242 1.00 97.44 107 TRP A C 1
ATOM 872 O O . TRP A 1 107 ? 10.874 3.570 -6.169 1.00 97.44 107 TRP A O 1
ATOM 882 N N . PHE A 1 108 ? 12.940 3.907 -5.328 1.00 96.06 108 PHE A N 1
ATOM 883 C CA . PHE A 1 108 ? 12.796 3.054 -4.149 1.00 96.06 108 PHE A CA 1
ATOM 884 C C . PHE A 1 108 ? 13.009 3.849 -2.864 1.00 96.06 108 PHE A C 1
ATOM 886 O O . PHE A 1 108 ? 13.868 4.730 -2.803 1.00 96.06 108 PHE A O 1
ATOM 893 N N . HIS A 1 109 ? 12.238 3.516 -1.828 1.00 89.62 109 HIS A N 1
ATOM 894 C CA . HIS A 1 109 ? 12.418 4.121 -0.508 1.00 89.62 109 HIS A CA 1
ATOM 895 C C . HIS A 1 109 ? 13.714 3.656 0.166 1.00 89.62 109 HIS A C 1
ATOM 897 O O . HIS A 1 109 ? 14.424 4.471 0.754 1.00 89.62 109 HIS A O 1
ATOM 903 N N . ASP A 1 110 ? 14.019 2.363 0.050 1.00 90.69 110 ASP A N 1
ATOM 904 C CA . ASP A 1 110 ? 15.236 1.748 0.566 1.00 90.69 110 ASP A CA 1
ATOM 905 C C . ASP A 1 110 ? 16.234 1.502 -0.579 1.00 90.69 110 ASP A C 1
ATOM 907 O O . ASP A 1 110 ? 15.907 0.933 -1.627 1.00 90.69 110 ASP A O 1
ATOM 911 N N . LYS A 1 111 ? 17.473 1.956 -0.380 1.00 92.69 111 LYS A N 1
ATOM 912 C CA . LYS A 1 111 ? 18.558 1.800 -1.349 1.00 92.69 111 LYS A CA 1
ATOM 913 C C . LYS A 1 111 ? 19.021 0.344 -1.460 1.00 92.69 111 LYS A C 1
ATOM 915 O O . LYS A 1 111 ? 19.361 -0.082 -2.562 1.00 92.69 111 LYS A O 1
ATOM 920 N N . ASP A 1 112 ? 19.010 -0.412 -0.369 1.00 93.56 112 ASP A N 1
ATOM 921 C CA . ASP A 1 112 ? 19.452 -1.808 -0.375 1.00 93.56 112 ASP A CA 1
ATOM 922 C C . ASP A 1 112 ? 18.420 -2.685 -1.108 1.00 93.56 112 ASP A C 1
ATOM 924 O O . ASP A 1 112 ? 18.773 -3.576 -1.886 1.00 93.56 112 ASP A O 1
ATOM 928 N N . GLU A 1 113 ? 17.127 -2.368 -0.961 1.00 93.38 113 GLU A N 1
ATOM 929 C CA . GLU A 1 113 ? 16.066 -2.961 -1.785 1.00 93.38 113 GLU A CA 1
ATOM 930 C C . GLU A 1 113 ? 16.230 -2.602 -3.266 1.00 93.38 113 GLU A C 1
ATOM 932 O O . GLU A 1 113 ? 16.093 -3.478 -4.122 1.00 93.38 113 GLU A O 1
ATOM 937 N N . CYS A 1 114 ? 16.568 -1.344 -3.572 1.00 96.25 114 CYS A N 1
ATOM 938 C CA . CYS A 1 114 ? 16.847 -0.885 -4.934 1.00 96.25 114 CYS A CA 1
ATOM 939 C C . CYS A 1 114 ? 17.950 -1.725 -5.598 1.00 96.25 114 CYS A C 1
ATOM 941 O O . CYS A 1 114 ? 17.771 -2.222 -6.709 1.00 96.25 114 CYS A O 1
ATOM 943 N N . GLU A 1 115 ? 19.071 -1.934 -4.902 1.00 96.31 115 GLU A N 1
ATOM 944 C CA . GLU A 1 115 ? 20.213 -2.703 -5.407 1.00 96.31 115 GLU A CA 1
ATOM 945 C C . GLU A 1 115 ? 19.871 -4.182 -5.632 1.00 96.31 115 GLU A C 1
ATOM 947 O O . GLU A 1 115 ? 20.206 -4.760 -6.674 1.00 96.31 115 GLU A O 1
ATOM 952 N N . ARG A 1 116 ? 19.154 -4.790 -4.680 1.00 96.81 116 ARG A N 1
ATOM 953 C CA . ARG A 1 116 ? 18.705 -6.185 -4.767 1.00 96.81 116 ARG A CA 1
ATOM 954 C C . ARG A 1 116 ? 17.758 -6.396 -5.948 1.00 96.81 116 ARG A C 1
ATOM 956 O O . ARG A 1 116 ? 17.912 -7.366 -6.689 1.00 96.81 116 ARG A O 1
ATOM 963 N N . ILE A 1 117 ? 16.795 -5.491 -6.138 1.00 97.12 117 ILE A N 1
ATOM 964 C CA . ILE A 1 117 ? 15.858 -5.550 -7.266 1.00 97.12 117 ILE A CA 1
ATOM 965 C C . ILE A 1 117 ? 16.584 -5.293 -8.587 1.00 97.12 117 ILE A C 1
ATOM 967 O O . ILE A 1 117 ? 16.339 -6.018 -9.546 1.00 97.12 117 ILE A O 1
ATOM 971 N N . TYR A 1 118 ? 17.506 -4.329 -8.651 1.00 97.12 118 TYR A N 1
ATOM 972 C CA . TYR A 1 118 ? 18.301 -4.088 -9.856 1.00 97.12 118 TYR A CA 1
ATOM 973 C C . TYR A 1 118 ? 19.076 -5.333 -10.288 1.00 97.12 118 TYR A C 1
ATOM 975 O O . TYR A 1 118 ? 18.977 -5.736 -11.446 1.00 97.12 118 TYR A O 1
ATOM 983 N N . SER A 1 119 ? 19.788 -5.965 -9.352 1.00 96.00 119 SER A N 1
ATOM 984 C CA . SER A 1 119 ? 20.573 -7.175 -9.622 1.00 96.00 119 SER A CA 1
ATOM 985 C C . SER A 1 119 ? 19.687 -8.300 -10.166 1.00 96.00 119 SER A C 1
ATOM 987 O O . SER A 1 119 ? 19.987 -8.874 -11.208 1.00 96.00 119 SER A O 1
ATOM 989 N N . LEU A 1 120 ? 18.528 -8.527 -9.536 1.00 96.00 120 LEU A N 1
ATOM 990 C CA . LEU A 1 120 ? 17.545 -9.503 -10.005 1.00 96.00 120 LEU A CA 1
ATOM 991 C C . LEU A 1 120 ? 17.028 -9.180 -11.416 1.00 96.00 120 LEU A C 1
ATOM 993 O O . LEU A 1 120 ? 16.918 -10.071 -12.251 1.00 96.00 120 LEU A O 1
ATOM 997 N N . LEU A 1 121 ? 16.693 -7.920 -11.703 1.00 95.56 121 LEU A N 1
ATOM 998 C CA . LEU A 1 121 ? 16.187 -7.532 -13.021 1.00 95.56 121 LEU A CA 1
ATOM 999 C C . LEU A 1 121 ? 17.242 -7.702 -14.120 1.00 95.56 121 LEU A C 1
ATOM 1001 O O . LEU A 1 121 ? 16.887 -8.101 -15.228 1.00 95.56 121 LEU A O 1
ATOM 1005 N N . VAL A 1 122 ? 18.516 -7.434 -13.819 1.00 94.00 122 VAL A N 1
ATOM 1006 C CA . VAL A 1 122 ? 19.632 -7.696 -14.738 1.00 94.00 122 VAL A CA 1
ATOM 1007 C C . VAL A 1 122 ? 19.714 -9.189 -15.045 1.00 94.00 122 VAL A C 1
ATOM 1009 O O . VAL A 1 122 ? 19.657 -9.548 -16.222 1.00 94.00 122 VAL A O 1
ATOM 1012 N N . ASP A 1 123 ? 19.730 -10.044 -14.020 1.00 92.75 123 ASP A N 1
ATOM 1013 C CA . ASP A 1 123 ? 19.789 -11.502 -14.186 1.00 92.75 123 ASP A CA 1
ATOM 1014 C C . ASP A 1 123 ? 18.608 -12.034 -15.013 1.00 92.75 123 ASP A C 1
ATOM 1016 O O . ASP A 1 123 ? 18.783 -12.826 -15.936 1.00 92.75 123 ASP A O 1
ATOM 1020 N N . LEU A 1 124 ? 17.389 -11.561 -14.739 1.00 91.81 124 LEU A N 1
ATOM 1021 C CA . LEU A 1 124 ? 16.185 -11.990 -15.460 1.00 91.81 124 LEU A CA 1
ATOM 1022 C C . LEU A 1 124 ? 16.102 -11.446 -16.895 1.00 91.81 124 LEU A C 1
ATOM 1024 O O . LEU A 1 124 ? 15.382 -12.007 -17.723 1.00 91.81 124 LEU A O 1
ATOM 1028 N N . SER A 1 125 ? 16.816 -10.358 -17.198 1.00 88.44 125 SER A N 1
ATOM 1029 C CA . SER A 1 125 ? 16.901 -9.780 -18.545 1.00 88.44 125 SER A CA 1
ATOM 1030 C C . SER A 1 125 ? 17.971 -10.436 -19.426 1.00 88.44 125 SER A C 1
ATOM 1032 O O . SER A 1 125 ? 17.976 -10.217 -20.646 1.00 88.44 125 SER A O 1
ATOM 1034 N N . ASP A 1 126 ? 18.852 -11.247 -18.828 1.00 82.56 126 ASP A N 1
ATOM 1035 C CA . ASP A 1 126 ? 19.934 -11.940 -19.518 1.00 82.56 126 ASP A CA 1
ATOM 1036 C C . ASP A 1 126 ? 19.406 -13.195 -20.256 1.00 82.56 126 ASP A C 1
ATOM 1038 O O . ASP A 1 126 ? 18.821 -14.098 -19.640 1.00 82.56 126 ASP A O 1
ATOM 1042 N N . PRO A 1 127 ? 19.618 -13.305 -21.584 1.00 67.31 127 PRO A N 1
ATOM 1043 C CA . PRO A 1 127 ? 19.217 -14.480 -22.362 1.00 67.31 127 PRO A CA 1
ATOM 1044 C C . PRO A 1 127 ? 19.812 -15.804 -21.851 1.00 67.31 127 PRO A C 1
ATOM 1046 O O . PRO A 1 127 ? 19.193 -16.855 -22.024 1.00 67.31 127 PRO A O 1
ATOM 1049 N N . SER A 1 128 ? 20.985 -15.776 -21.212 1.00 67.19 128 SER A N 1
ATOM 1050 C CA . SER A 1 128 ? 21.671 -16.972 -20.703 1.00 67.19 128 SER A CA 1
ATOM 1051 C C . SER A 1 128 ? 20.999 -17.586 -19.469 1.00 67.19 128 SER A C 1
ATOM 1053 O O . SER A 1 128 ? 21.154 -18.782 -19.209 1.00 67.19 128 SER A O 1
ATOM 1055 N N . VAL A 1 129 ? 20.208 -16.800 -18.730 1.00 62.25 129 VAL A N 1
ATOM 1056 C CA . VAL A 1 129 ? 19.466 -17.257 -17.544 1.00 62.25 129 VAL A CA 1
ATOM 1057 C C . VAL A 1 129 ? 18.180 -17.981 -17.946 1.00 62.25 129 VAL A C 1
ATOM 1059 O O . VAL A 1 129 ? 17.830 -18.993 -17.339 1.00 62.25 129 VAL A O 1
ATOM 1062 N N . SER A 1 130 ? 17.529 -17.552 -19.034 1.00 53.56 130 SER A N 1
ATOM 1063 C CA . SER A 1 130 ? 16.309 -18.201 -19.547 1.00 53.56 130 SER A CA 1
ATOM 1064 C C . SER A 1 130 ? 16.563 -19.626 -20.075 1.00 53.56 130 SER A C 1
ATOM 1066 O O . SER A 1 130 ? 15.702 -20.488 -19.937 1.00 53.56 130 SER A O 1
ATOM 1068 N N . GLN A 1 131 ? 17.762 -19.916 -20.601 1.00 49.16 131 GLN A N 1
ATOM 1069 C CA . GLN A 1 131 ? 18.109 -21.237 -21.159 1.00 49.16 131 GLN A CA 1
ATOM 1070 C C . GLN A 1 131 ? 18.550 -22.287 -20.121 1.00 49.16 131 GLN A C 1
ATOM 1072 O O . GLN A 1 131 ? 18.560 -23.482 -20.416 1.00 49.16 131 GLN A O 1
ATOM 1077 N N . LYS A 1 132 ? 18.8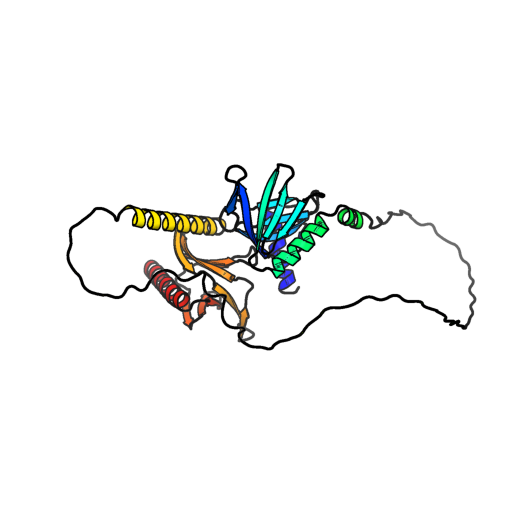89 -21.890 -18.886 1.00 49.12 132 LYS A N 1
ATOM 1078 C CA . LYS A 1 132 ? 19.286 -22.843 -17.827 1.00 49.12 132 LYS A CA 1
ATOM 1079 C C . LYS A 1 132 ? 18.109 -23.580 -17.177 1.00 49.12 132 LYS A C 1
ATOM 1081 O O . LYS A 1 132 ? 18.335 -24.552 -16.466 1.00 49.12 132 LYS A O 1
ATOM 1086 N N . ILE A 1 133 ? 16.870 -23.143 -17.412 1.00 51.44 133 ILE A N 1
ATOM 1087 C CA . ILE A 1 133 ? 15.668 -23.705 -16.770 1.00 51.44 133 ILE A CA 1
ATOM 1088 C C . ILE A 1 133 ? 14.984 -24.768 -17.657 1.00 51.44 133 ILE A C 1
ATOM 1090 O O . ILE A 1 133 ? 14.286 -25.635 -17.138 1.00 51.44 133 ILE A O 1
ATOM 1094 N N . GLU A 1 134 ? 15.246 -24.786 -18.970 1.00 44.91 134 GLU A N 1
ATOM 1095 C CA . GLU A 1 134 ? 14.662 -25.765 -19.909 1.00 44.91 134 GLU A CA 1
ATOM 1096 C C . GLU A 1 134 ? 15.376 -27.129 -19.926 1.00 44.91 134 GLU A C 1
ATOM 1098 O O . GLU A 1 134 ? 14.811 -28.120 -20.381 1.00 44.91 134 GLU A O 1
ATOM 1103 N N . THR A 1 135 ? 16.592 -27.237 -19.383 1.00 32.62 135 THR A N 1
ATOM 1104 C CA . THR A 1 135 ? 17.359 -28.496 -19.362 1.00 32.62 135 THR A CA 1
ATOM 1105 C C . THR A 1 135 ? 17.228 -29.238 -18.031 1.00 32.62 135 THR A C 1
ATOM 1107 O O . THR A 1 135 ? 18.211 -29.573 -17.373 1.00 32.62 135 THR A O 1
ATOM 1110 N N . ARG A 1 136 ? 15.994 -29.562 -17.633 1.00 31.81 136 ARG A N 1
ATOM 1111 C CA . ARG A 1 136 ? 15.754 -30.705 -16.737 1.00 31.81 136 ARG A CA 1
ATOM 1112 C C . ARG A 1 136 ? 15.288 -31.874 -17.610 1.00 31.81 136 ARG A C 1
ATOM 1114 O O . ARG A 1 136 ? 14.288 -31.699 -18.302 1.00 31.81 136 ARG A O 1
ATOM 1121 N N . PRO A 1 137 ? 15.972 -33.036 -17.624 1.00 36.19 137 PRO A N 1
ATOM 1122 C CA . PRO A 1 137 ? 15.584 -34.134 -18.502 1.00 36.19 137 PRO A CA 1
ATOM 1123 C C . PRO A 1 137 ? 14.153 -34.558 -18.182 1.00 36.19 137 PRO A C 1
ATOM 1125 O O . PRO A 1 137 ? 13.837 -34.859 -17.026 1.00 36.19 137 PRO A O 1
ATOM 1128 N N . GLN A 1 138 ? 13.293 -34.562 -19.199 1.00 32.09 138 GLN A N 1
ATOM 1129 C CA . GLN A 1 138 ? 12.020 -35.254 -19.109 1.00 32.09 138 GLN A CA 1
ATOM 1130 C C . GLN A 1 138 ? 12.312 -36.728 -18.830 1.00 32.09 138 GLN A C 1
ATOM 1132 O O . GLN A 1 138 ? 13.110 -37.354 -19.524 1.00 32.09 138 GLN A O 1
ATOM 1137 N N . PHE A 1 139 ? 11.691 -37.267 -17.782 1.00 36.44 139 PHE A N 1
ATOM 1138 C CA . PHE A 1 139 ? 11.625 -38.706 -17.585 1.00 36.44 139 PHE A CA 1
ATOM 1139 C C . PHE A 1 139 ? 10.904 -39.302 -18.797 1.00 36.44 139 PHE A C 1
ATOM 1141 O O . PHE A 1 139 ? 9.705 -39.087 -18.976 1.00 36.44 139 PHE A O 1
ATOM 1148 N N . GLU A 1 140 ? 11.647 -40.028 -19.629 1.00 30.45 140 GLU A N 1
ATOM 1149 C CA . GLU A 1 140 ? 11.072 -40.907 -20.637 1.00 30.45 140 GLU A CA 1
ATOM 1150 C C . GLU A 1 140 ? 10.153 -41.913 -19.936 1.00 30.45 140 GLU A C 1
ATOM 1152 O O . GLU A 1 140 ? 10.548 -42.640 -19.020 1.00 30.45 140 GLU A O 1
ATOM 1157 N N . SER A 1 141 ? 8.892 -41.923 -20.354 1.00 32.88 141 SER A N 1
ATOM 1158 C CA . SER A 1 141 ? 7.908 -42.910 -19.940 1.00 32.88 141 SER A CA 1
ATOM 1159 C C . SER A 1 141 ? 8.195 -44.216 -20.674 1.00 32.88 141 SER A C 1
ATOM 1161 O O . SER A 1 141 ? 7.734 -44.444 -21.788 1.00 32.88 141 SER A O 1
ATOM 1163 N N . VAL A 1 142 ? 8.974 -45.093 -20.044 1.00 30.16 142 VAL A N 1
ATOM 1164 C CA . VAL A 1 142 ? 9.132 -46.464 -20.532 1.00 30.16 142 VAL A CA 1
ATOM 1165 C C . VAL A 1 142 ? 7.947 -47.287 -20.035 1.00 30.16 142 VAL A C 1
ATOM 1167 O O . VAL A 1 142 ? 7.894 -47.726 -18.887 1.00 30.16 142 VAL A O 1
ATOM 1170 N N . SER A 1 143 ? 6.977 -47.487 -20.921 1.00 33.06 143 SER A N 1
ATOM 1171 C CA . SER A 1 143 ? 6.028 -48.593 -20.844 1.00 33.06 143 SER A CA 1
ATOM 1172 C C . SER A 1 143 ? 6.794 -49.915 -20.876 1.00 33.06 143 SER A C 1
ATOM 1174 O O . SER A 1 143 ? 7.555 -50.116 -21.817 1.00 33.06 143 SER A O 1
ATOM 1176 N N . ASN A 1 144 ? 6.569 -50.822 -19.920 1.00 31.39 144 ASN A N 1
ATOM 1177 C CA . ASN A 1 144 ? 6.697 -52.259 -20.174 1.00 31.39 144 ASN A CA 1
ATOM 1178 C C . ASN A 1 144 ? 5.914 -53.105 -19.158 1.00 31.39 144 ASN A C 1
ATOM 1180 O O . ASN A 1 144 ? 6.123 -53.039 -17.948 1.00 31.39 144 ASN A O 1
ATOM 1184 N N . VAL A 1 145 ? 5.014 -53.916 -19.714 1.00 33.50 145 VAL A N 1
ATOM 1185 C CA . VAL A 1 145 ? 4.359 -55.084 -19.110 1.00 33.50 145 VAL A CA 1
ATOM 1186 C C . VAL A 1 145 ? 5.389 -56.230 -19.039 1.00 33.50 145 VAL A C 1
ATOM 1188 O O . VAL A 1 145 ? 6.216 -56.331 -19.948 1.00 33.50 145 VAL A O 1
ATOM 1191 N N . PRO A 1 146 ? 5.386 -57.092 -18.001 1.00 32.81 146 PRO A N 1
ATOM 1192 C CA . PRO A 1 146 ? 6.394 -58.142 -17.844 1.00 32.81 146 PRO A CA 1
ATOM 1193 C C . PRO A 1 146 ? 6.046 -59.416 -18.630 1.00 32.81 146 PRO A C 1
ATOM 1195 O O . PRO A 1 146 ? 4.869 -59.694 -18.874 1.00 32.81 146 PRO A O 1
ATOM 1198 N N . PRO A 1 147 ? 7.055 -60.260 -18.904 1.00 35.38 147 PRO A N 1
ATOM 1199 C CA . PRO A 1 147 ? 6.847 -61.686 -18.691 1.00 35.38 147 PRO A CA 1
ATOM 1200 C C . PRO A 1 147 ? 7.949 -62.354 -17.855 1.00 35.38 147 PRO A C 1
ATOM 1202 O O . PRO A 1 147 ? 9.057 -61.855 -17.668 1.00 35.38 147 PRO A O 1
ATOM 1205 N N . GLU A 1 148 ? 7.550 -63.500 -17.318 1.00 27.73 148 GLU A N 1
ATOM 1206 C CA . GLU A 1 148 ? 8.197 -64.346 -16.326 1.00 27.73 148 GLU A CA 1
ATOM 1207 C C . GLU A 1 148 ? 9.515 -65.023 -16.744 1.00 27.73 148 GLU A C 1
ATOM 1209 O O . GLU A 1 148 ? 9.715 -65.446 -17.878 1.00 27.73 148 GLU A O 1
ATOM 1214 N N . SER A 1 149 ? 10.285 -65.329 -15.692 1.00 27.56 149 SER A N 1
ATOM 1215 C CA . SER A 1 149 ? 11.131 -66.518 -15.489 1.00 27.56 149 SER A CA 1
ATOM 1216 C C . SER A 1 149 ? 12.454 -66.648 -16.263 1.00 27.56 149 SER A C 1
ATOM 1218 O O . SER A 1 149 ? 12.505 -66.934 -17.452 1.00 27.56 149 SER A O 1
ATOM 1220 N N . SER A 1 150 ? 13.574 -66.619 -15.533 1.00 28.23 150 SER A N 1
ATOM 1221 C CA . SER A 1 150 ? 14.352 -67.828 -15.192 1.00 28.23 150 SER A CA 1
ATOM 1222 C C . SER A 1 150 ? 15.647 -67.485 -14.435 1.00 28.23 150 SER A C 1
ATOM 1224 O O . SER A 1 150 ? 16.175 -66.380 -14.490 1.00 28.23 150 SER A O 1
ATOM 1226 N N . LYS A 1 151 ? 16.077 -68.458 -13.632 1.00 29.12 151 LYS A N 1
ATOM 1227 C CA . LYS A 1 151 ? 17.153 -68.447 -12.633 1.00 29.12 151 LYS A CA 1
ATOM 1228 C C . LYS A 1 151 ? 18.552 -68.387 -13.269 1.00 29.12 151 LYS A C 1
ATOM 1230 O O . LYS A 1 151 ? 18.757 -69.028 -14.294 1.00 29.12 151 LYS A O 1
ATOM 1235 N N . ASN A 1 152 ? 19.531 -67.772 -12.597 1.00 29.33 152 ASN A N 1
ATOM 1236 C CA . ASN A 1 152 ? 20.655 -68.491 -11.965 1.00 29.33 152 ASN A CA 1
ATOM 1237 C C . ASN A 1 152 ? 21.765 -67.564 -11.439 1.00 29.33 152 ASN A C 1
ATOM 1239 O O . ASN A 1 152 ? 21.991 -66.455 -11.914 1.00 29.33 152 ASN A O 1
ATOM 1243 N N . ASP A 1 153 ? 22.430 -68.105 -10.425 1.00 27.98 153 ASP A N 1
ATOM 1244 C CA . ASP A 1 153 ? 23.464 -67.571 -9.551 1.00 27.98 153 ASP A CA 1
ATOM 1245 C C . ASP A 1 153 ? 24.772 -67.141 -10.240 1.00 27.98 153 ASP A C 1
ATOM 1247 O O . ASP A 1 153 ? 25.235 -67.785 -11.179 1.00 27.98 153 ASP A O 1
ATOM 1251 N N . ASN A 1 154 ? 25.450 -66.126 -9.685 1.00 30.92 154 ASN A N 1
ATOM 1252 C CA . ASN A 1 154 ? 26.731 -66.319 -8.978 1.00 30.92 154 ASN A CA 1
ATOM 1253 C C . ASN A 1 154 ? 27.406 -64.991 -8.581 1.00 30.92 154 ASN A C 1
ATOM 1255 O O . ASN A 1 154 ? 27.669 -64.112 -9.397 1.00 30.92 154 ASN A O 1
ATOM 1259 N N . LYS A 1 155 ? 27.775 -64.911 -7.299 1.00 30.33 155 LYS A N 1
ATOM 1260 C CA . LYS A 1 155 ? 28.793 -64.022 -6.707 1.00 30.33 155 LYS A CA 1
ATOM 1261 C C . LYS A 1 155 ? 30.055 -64.880 -6.497 1.00 30.33 155 LYS A C 1
ATOM 1263 O O . LYS A 1 155 ? 29.888 -66.052 -6.161 1.00 30.33 155 LYS A O 1
ATOM 1268 N N . PRO A 1 156 ? 31.295 -64.370 -6.629 1.00 37.62 156 PRO A N 1
ATOM 1269 C CA . PRO A 1 156 ? 32.045 -63.864 -5.455 1.00 37.62 156 PRO A CA 1
ATOM 1270 C C . PRO A 1 156 ? 32.947 -62.641 -5.798 1.00 37.62 156 PRO A C 1
ATOM 1272 O O . PRO A 1 156 ? 33.500 -62.560 -6.880 1.00 37.62 156 PRO A O 1
ATOM 1275 N N . SER A 1 157 ? 33.004 -61.563 -5.002 1.00 28.00 157 SER A N 1
ATOM 1276 C CA . SER A 1 157 ? 33.851 -61.311 -3.806 1.00 28.00 157 SER A CA 1
ATOM 1277 C C . SER A 1 157 ? 35.320 -60.892 -4.058 1.00 28.00 157 SER A C 1
ATOM 1279 O O . SER A 1 157 ? 36.032 -61.582 -4.772 1.00 28.00 157 SER A O 1
ATOM 1281 N N . ARG A 1 158 ? 35.775 -59.907 -3.243 1.00 31.08 158 ARG A N 1
ATOM 1282 C CA . ARG A 1 158 ? 37.164 -59.491 -2.861 1.00 31.08 158 ARG A CA 1
ATOM 1283 C C . ARG A 1 158 ? 37.888 -58.498 -3.792 1.00 31.08 158 ARG A C 1
ATOM 1285 O O . ARG A 1 158 ? 37.749 -58.605 -4.992 1.00 31.08 158 ARG A O 1
ATOM 1292 N N . LYS A 1 159 ? 38.757 -57.573 -3.347 1.00 26.36 159 LYS A N 1
ATOM 1293 C CA . LYS A 1 159 ? 39.204 -56.971 -2.055 1.00 26.36 159 LYS A CA 1
ATOM 1294 C C . LYS A 1 159 ? 40.312 -55.943 -2.432 1.00 26.36 159 LYS A C 1
ATOM 1296 O O . LYS A 1 159 ? 41.052 -56.246 -3.358 1.0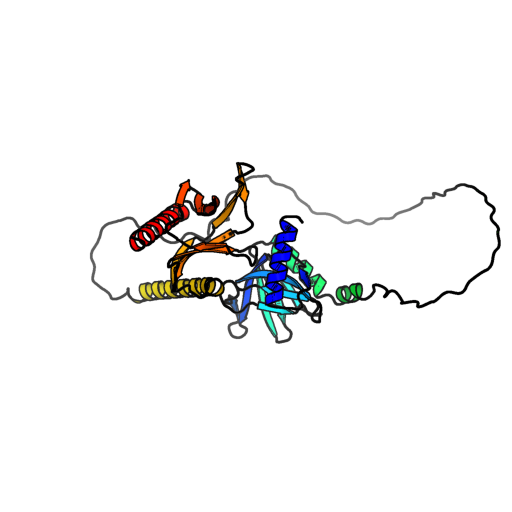0 26.36 159 LYS A O 1
ATOM 1301 N N . THR A 1 160 ? 40.517 -54.897 -1.601 1.00 26.50 160 THR A N 1
ATOM 1302 C CA . THR A 1 160 ? 41.813 -54.197 -1.283 1.00 26.50 160 THR A CA 1
ATOM 1303 C C . THR A 1 160 ? 42.565 -53.467 -2.423 1.00 26.50 160 THR A C 1
ATOM 1305 O O . THR A 1 160 ? 42.463 -53.881 -3.560 1.00 26.50 160 THR A O 1
ATOM 1308 N N . LYS A 1 161 ? 43.410 -52.433 -2.260 1.00 29.12 161 LYS A N 1
ATOM 1309 C CA . LYS A 1 161 ? 43.884 -51.496 -1.208 1.00 29.12 161 LYS A CA 1
ATOM 1310 C C . LYS A 1 161 ? 44.885 -50.532 -1.904 1.00 29.12 161 LYS A C 1
ATOM 1312 O O . LYS A 1 161 ? 45.477 -50.947 -2.890 1.00 29.12 161 LYS A O 1
ATOM 1317 N N . GLU A 1 162 ? 45.163 -49.388 -1.258 1.00 27.47 162 GLU A N 1
ATOM 1318 C CA . GLU A 1 162 ? 46.439 -48.617 -1.276 1.00 27.47 162 GLU A CA 1
ATOM 1319 C C . GLU A 1 162 ? 46.859 -47.909 -2.590 1.00 27.47 162 GLU A C 1
ATOM 1321 O O . GLU A 1 162 ? 46.453 -48.323 -3.663 1.00 27.47 162 GLU A O 1
ATOM 1326 N N . THR A 1 163 ? 47.729 -46.890 -2.677 1.00 26.19 163 THR A N 1
ATOM 1327 C CA . THR A 1 163 ? 48.228 -45.709 -1.913 1.00 26.19 163 THR A CA 1
ATOM 1328 C C . THR A 1 163 ? 49.234 -45.020 -2.882 1.00 26.19 163 THR A C 1
ATOM 1330 O O . THR A 1 163 ? 49.684 -45.661 -3.826 1.00 26.19 163 THR A O 1
ATOM 1333 N N . MET A 1 164 ? 49.661 -43.779 -2.589 1.00 26.48 164 MET A N 1
ATOM 1334 C CA . MET A 1 164 ? 50.705 -42.936 -3.238 1.00 26.48 164 MET A CA 1
ATOM 1335 C C . MET A 1 164 ? 50.190 -42.022 -4.366 1.00 26.48 164 MET A C 1
ATOM 1337 O O . MET A 1 164 ? 49.522 -42.478 -5.277 1.00 26.48 164 MET A O 1
ATOM 1341 N N . GLY A 1 165 ? 50.422 -40.706 -4.399 1.00 22.59 165 GLY A N 1
ATOM 1342 C CA . GLY A 1 165 ? 51.343 -39.839 -3.661 1.00 22.59 165 GLY A CA 1
ATOM 1343 C C . GLY A 1 165 ? 52.454 -39.344 -4.585 1.00 22.59 165 GLY A C 1
ATOM 1344 O O . GLY A 1 165 ? 53.365 -40.111 -4.839 1.00 22.59 165 GLY A O 1
ATOM 1345 N N . TYR A 1 166 ? 52.403 -38.084 -5.037 1.00 27.09 166 TYR A N 1
ATOM 1346 C CA . TYR A 1 166 ? 53.574 -37.328 -5.511 1.00 27.09 166 TYR A CA 1
ATOM 1347 C C . TYR A 1 166 ? 53.364 -35.814 -5.331 1.00 27.09 166 TYR A C 1
ATOM 1349 O O . TYR A 1 166 ? 52.408 -35.232 -5.838 1.00 27.09 166 TYR A O 1
ATOM 1357 N N . LYS A 1 167 ? 54.295 -35.195 -4.596 1.00 25.62 167 LYS A N 1
ATOM 1358 C CA . LYS A 1 167 ? 54.650 -33.770 -4.646 1.00 25.62 167 LYS A CA 1
ATOM 1359 C C . LYS A 1 167 ? 55.779 -33.597 -5.671 1.00 25.62 167 LYS A C 1
ATOM 1361 O O . LYS A 1 167 ? 56.653 -34.456 -5.722 1.00 25.62 167 LYS A O 1
ATOM 1366 N N . SER A 1 168 ? 55.840 -32.450 -6.348 1.00 29.02 168 SER A N 1
ATOM 1367 C CA . SER A 1 168 ? 57.100 -31.711 -6.536 1.00 29.02 168 SER A CA 1
ATOM 1368 C C . SER A 1 168 ? 56.837 -30.266 -6.958 1.00 29.02 168 SER A C 1
ATOM 1370 O O . SER A 1 168 ? 56.058 -29.995 -7.867 1.00 29.02 168 SER A O 1
ATOM 1372 N N . GLU A 1 169 ? 57.530 -29.361 -6.277 1.00 24.06 169 GLU A N 1
ATOM 1373 C CA . GLU A 1 169 ? 57.700 -27.936 -6.555 1.00 24.06 169 GLU A CA 1
ATOM 1374 C C . GLU A 1 169 ? 58.691 -27.728 -7.719 1.00 24.06 169 GLU A C 1
ATOM 1376 O O . GLU A 1 169 ? 59.589 -28.549 -7.906 1.00 24.06 169 GLU A O 1
ATOM 1381 N N . ASN A 1 170 ? 58.578 -26.628 -8.477 1.00 28.00 170 ASN A N 1
ATOM 1382 C CA . ASN A 1 170 ? 59.536 -25.512 -8.387 1.00 28.00 170 ASN A CA 1
ATOM 1383 C C . ASN A 1 170 ? 59.256 -24.363 -9.375 1.00 28.00 170 ASN A C 1
ATOM 1385 O O . ASN A 1 170 ? 58.929 -24.551 -10.543 1.00 28.00 170 ASN A O 1
ATOM 1389 N N . LYS A 1 171 ? 59.441 -23.154 -8.836 1.00 28.47 171 LYS A N 1
ATOM 1390 C CA . LYS A 1 171 ? 59.523 -21.826 -9.474 1.00 28.47 171 LYS A CA 1
ATOM 1391 C C . LYS A 1 171 ? 60.952 -21.614 -10.031 1.00 28.47 171 LYS A C 1
ATOM 1393 O O . LYS A 1 171 ? 61.858 -22.325 -9.598 1.00 28.47 171 LYS A O 1
ATOM 1398 N N . PRO A 1 172 ? 61.203 -20.618 -10.908 1.00 27.83 172 PRO A N 1
ATOM 1399 C CA . PRO A 1 172 ? 61.636 -19.311 -10.393 1.00 27.83 172 PRO A CA 1
ATOM 1400 C C . PRO A 1 172 ? 61.126 -18.083 -11.177 1.00 27.83 172 PRO A C 1
ATOM 1402 O O . PRO A 1 172 ? 60.449 -18.168 -12.194 1.00 27.83 172 PRO A O 1
ATOM 1405 N N . SER A 1 173 ? 61.436 -16.925 -10.598 1.00 24.33 173 SER A N 1
ATOM 1406 C CA . SER A 1 173 ? 60.925 -15.563 -10.794 1.00 24.33 173 SER A CA 1
ATOM 1407 C C . SER A 1 173 ? 61.917 -14.594 -11.456 1.00 24.33 173 SER A C 1
ATOM 1409 O O . SER A 1 173 ? 63.101 -14.702 -11.163 1.00 24.33 173 SER A O 1
ATOM 1411 N N . THR A 1 174 ? 61.413 -13.544 -12.121 1.00 23.88 174 THR A N 1
ATOM 1412 C CA . THR A 1 174 ? 61.963 -12.158 -12.231 1.00 23.88 174 THR A CA 1
ATOM 1413 C C . THR A 1 174 ? 60.817 -11.255 -12.752 1.00 23.88 174 THR A C 1
ATOM 1415 O O . THR A 1 174 ? 60.160 -11.630 -13.713 1.00 23.88 174 THR A O 1
ATOM 1418 N N . SER A 1 175 ? 60.267 -10.233 -12.075 1.00 23.97 175 SER A N 1
ATOM 1419 C CA . SER A 1 175 ? 60.734 -8.957 -11.481 1.00 23.97 175 SER A CA 1
ATOM 1420 C C . SER A 1 175 ? 60.797 -7.750 -12.452 1.00 23.97 175 SER A C 1
ATOM 1422 O O . SER A 1 175 ? 61.588 -7.742 -13.387 1.00 23.97 175 SER A O 1
ATOM 1424 N N . LYS A 1 176 ? 59.949 -6.729 -12.177 1.00 26.41 176 LYS A N 1
ATOM 1425 C CA . LYS A 1 176 ? 60.061 -5.247 -12.374 1.00 26.41 176 LYS A CA 1
ATOM 1426 C C . LYS A 1 176 ? 58.669 -4.626 -12.062 1.00 26.41 176 LYS A C 1
ATOM 1428 O O . LYS A 1 176 ? 57.723 -4.969 -12.753 1.00 26.41 176 LYS A O 1
ATOM 1433 N N . LYS A 1 177 ? 58.364 -4.028 -10.893 1.00 23.78 177 LYS A N 1
ATOM 1434 C CA . LYS A 1 177 ? 58.677 -2.709 -10.261 1.00 23.78 177 LYS A CA 1
ATOM 1435 C C . LYS A 1 177 ? 58.140 -1.444 -10.971 1.00 23.78 177 LYS A C 1
ATOM 1437 O O . LYS A 1 177 ? 58.682 -1.098 -12.010 1.00 23.78 177 LYS A O 1
ATOM 1442 N N . SER A 1 178 ? 57.200 -0.743 -10.305 1.00 25.02 178 SER A N 1
ATOM 1443 C CA . SER A 1 178 ? 57.163 0.718 -9.984 1.00 25.02 178 SER A CA 1
ATOM 1444 C C . SER A 1 178 ? 55.802 1.067 -9.318 1.00 25.02 178 SER A C 1
ATOM 1446 O O . SER A 1 178 ? 54.768 0.830 -9.933 1.00 25.02 178 SER A O 1
ATOM 1448 N N . GLU A 1 179 ? 55.733 1.286 -7.992 1.00 24.34 179 GLU A N 1
ATOM 1449 C CA . GLU A 1 179 ? 55.678 2.595 -7.265 1.00 24.34 179 GLU A CA 1
ATOM 1450 C C . GLU A 1 179 ? 54.329 3.339 -7.432 1.00 24.34 179 GLU A C 1
ATOM 1452 O O . GLU A 1 179 ? 53.982 3.733 -8.534 1.00 24.34 179 GLU A O 1
ATOM 1457 N N . SER A 1 180 ? 53.396 3.374 -6.465 1.00 21.86 180 SER A N 1
ATOM 1458 C CA . SER A 1 180 ? 53.348 3.938 -5.091 1.00 21.86 180 SER A CA 1
ATOM 1459 C C . SER A 1 180 ? 53.032 5.439 -5.021 1.00 21.86 180 SER A C 1
ATOM 1461 O O . SER A 1 180 ? 53.885 6.258 -5.340 1.00 21.86 180 SER A O 1
ATOM 1463 N N . ALA A 1 181 ? 51.863 5.783 -4.466 1.00 23.55 181 ALA A N 1
ATOM 1464 C CA . ALA A 1 181 ? 51.670 6.983 -3.648 1.00 23.55 181 ALA A CA 1
ATOM 1465 C C . ALA A 1 181 ? 50.419 6.836 -2.760 1.00 23.55 181 ALA A C 1
ATOM 1467 O O . ALA A 1 181 ? 49.293 6.777 -3.249 1.00 23.55 181 ALA A O 1
ATOM 1468 N N . THR A 1 182 ? 50.638 6.817 -1.447 1.00 24.02 182 THR A N 1
ATOM 1469 C CA . THR A 1 182 ? 49.651 7.143 -0.405 1.00 24.02 182 THR A CA 1
ATOM 1470 C C . THR A 1 182 ? 50.244 8.293 0.413 1.00 24.02 182 THR A C 1
ATOM 1472 O O . THR A 1 182 ? 51.462 8.323 0.602 1.00 24.02 182 THR A O 1
ATOM 1475 N N . PRO A 1 183 ? 49.421 9.211 0.938 1.00 27.16 183 PRO A N 1
ATOM 1476 C CA . PRO A 1 183 ? 49.419 9.438 2.393 1.00 27.16 183 PRO A CA 1
ATOM 1477 C C . PRO A 1 183 ? 47.972 9.524 2.920 1.00 27.16 183 PRO A C 1
ATOM 1479 O O . PRO A 1 183 ? 47.117 10.153 2.314 1.00 27.16 183 PRO A O 1
ATOM 1482 N N . GLN A 1 184 ? 47.581 8.679 3.873 1.00 24.61 184 GLN A N 1
ATOM 1483 C CA . GLN A 1 184 ? 47.658 8.832 5.338 1.00 24.61 184 GLN A CA 1
ATOM 1484 C C . GLN A 1 184 ? 46.462 9.561 5.980 1.00 24.61 184 GLN A C 1
ATOM 1486 O O . GLN A 1 184 ? 45.913 10.525 5.468 1.00 24.61 184 GLN A O 1
ATOM 1491 N N . LYS A 1 185 ? 46.060 8.965 7.108 1.00 27.34 185 LYS A N 1
ATOM 1492 C CA . LYS A 1 185 ? 44.870 9.159 7.940 1.00 27.34 185 LYS A CA 1
ATOM 1493 C C . LYS A 1 185 ? 44.851 10.501 8.676 1.00 27.34 185 LYS A C 1
ATOM 1495 O O . LYS A 1 185 ? 45.883 10.902 9.198 1.00 27.34 185 LYS A O 1
ATOM 1500 N N . GLU A 1 186 ? 43.646 11.012 8.933 1.00 23.83 186 GLU A N 1
ATOM 1501 C CA . GLU A 1 186 ? 43.334 11.711 10.185 1.00 23.83 186 GLU A CA 1
ATOM 1502 C C . GLU A 1 186 ? 41.905 11.407 10.681 1.00 23.83 186 GLU A C 1
ATOM 1504 O O . GLU A 1 186 ? 41.043 10.943 9.937 1.00 23.83 186 GLU A O 1
ATOM 1509 N N . ASN A 1 187 ? 41.730 11.551 11.995 1.00 26.48 187 ASN A N 1
ATOM 1510 C CA . ASN A 1 187 ? 40.773 10.879 12.877 1.00 26.48 187 ASN A CA 1
ATOM 1511 C C . ASN A 1 187 ? 39.388 11.551 13.012 1.00 26.48 187 ASN A C 1
ATOM 1513 O O . ASN A 1 187 ? 39.271 12.765 13.104 1.00 26.48 187 ASN A O 1
ATOM 1517 N N . ILE A 1 188 ? 38.368 10.699 13.178 1.00 33.72 188 ILE A N 1
ATOM 1518 C CA . ILE A 1 188 ? 37.259 10.745 14.159 1.00 33.72 188 ILE A CA 1
ATOM 1519 C C . ILE A 1 188 ? 36.872 12.132 14.725 1.00 33.72 188 ILE A C 1
ATOM 1521 O O . ILE A 1 188 ? 37.427 12.549 15.739 1.00 33.72 188 ILE A O 1
ATOM 1525 N N . ARG A 1 189 ? 35.791 12.738 14.202 1.00 24.83 189 ARG A N 1
ATOM 1526 C CA . ARG A 1 189 ? 34.623 13.235 14.977 1.00 24.83 189 ARG A CA 1
ATOM 1527 C C . ARG A 1 189 ? 33.514 13.739 14.037 1.00 24.83 189 ARG A C 1
ATOM 1529 O O . ARG A 1 189 ? 33.807 14.254 12.971 1.00 24.83 189 ARG A O 1
ATOM 1536 N N . ASN A 1 190 ? 32.263 13.646 14.494 1.00 28.70 190 ASN A N 1
ATOM 1537 C CA . ASN A 1 190 ? 31.031 14.229 13.924 1.00 28.70 190 ASN A CA 1
ATOM 1538 C C . ASN A 1 190 ? 30.271 13.388 12.888 1.00 28.70 190 ASN A C 1
ATOM 1540 O O . ASN A 1 190 ? 29.976 13.815 11.778 1.00 28.70 190 ASN A O 1
ATOM 1544 N N . LYS A 1 191 ? 29.830 12.208 13.331 1.00 36.47 191 LYS A N 1
ATOM 1545 C CA . LYS A 1 191 ? 28.687 11.487 12.758 1.00 36.47 191 LYS A CA 1
ATOM 1546 C C . LYS A 1 191 ? 27.420 11.903 13.522 1.00 36.47 191 LYS A C 1
ATOM 1548 O O . LYS A 1 191 ? 26.951 11.146 14.358 1.00 36.47 191 LYS A O 1
ATOM 1553 N N . GLN A 1 192 ? 26.969 13.149 13.340 1.00 37.91 192 GLN A N 1
ATOM 1554 C CA . GLN A 1 192 ? 25.703 13.706 13.865 1.00 37.91 192 GLN A CA 1
ATOM 1555 C C . GLN A 1 192 ? 25.530 15.163 13.386 1.00 37.91 192 GLN A C 1
ATOM 1557 O O . GLN A 1 192 ? 25.672 16.103 14.154 1.00 37.91 192 GLN A O 1
ATOM 1562 N N . GLN A 1 193 ? 25.306 15.359 12.089 1.00 33.94 193 GLN A N 1
ATOM 1563 C CA . GLN A 1 193 ? 24.682 16.542 11.472 1.00 33.94 193 GLN A CA 1
ATOM 1564 C C . GLN A 1 193 ? 24.833 16.387 9.960 1.00 33.94 193 GLN A C 1
ATOM 1566 O O . GLN A 1 193 ? 25.844 15.867 9.509 1.00 33.94 193 GLN A O 1
ATOM 1571 N N . ILE A 1 194 ? 23.860 16.893 9.203 1.00 32.88 194 ILE A N 1
ATOM 1572 C CA . ILE A 1 194 ? 23.663 16.703 7.754 1.00 32.88 194 ILE A CA 1
ATOM 1573 C C . ILE A 1 194 ? 22.812 15.460 7.446 1.00 32.88 194 ILE A C 1
ATOM 1575 O O . ILE A 1 194 ? 23.269 14.533 6.805 1.00 32.88 194 ILE A O 1
ATOM 1579 N N . ASP A 1 195 ? 21.576 15.454 7.957 1.00 30.67 195 ASP A N 1
ATOM 1580 C CA . ASP A 1 195 ? 20.389 14.916 7.263 1.00 30.67 195 ASP A CA 1
ATOM 1581 C C . ASP A 1 195 ? 19.102 15.427 7.943 1.00 30.67 195 ASP A C 1
ATOM 1583 O O . ASP A 1 195 ? 18.217 14.689 8.362 1.00 30.67 195 ASP A O 1
ATOM 1587 N N . SER A 1 196 ? 19.005 16.752 8.109 1.00 32.09 196 SER A N 1
ATOM 1588 C CA . SER A 1 196 ? 17.818 17.401 8.695 1.00 32.09 196 SER A CA 1
ATOM 1589 C C . SER A 1 196 ? 17.516 18.775 8.082 1.00 32.09 196 SER A C 1
ATOM 1591 O O . SER A 1 196 ? 17.152 19.721 8.782 1.00 32.09 196 SER A O 1
ATOM 1593 N N . LYS A 1 197 ? 17.710 18.931 6.766 1.00 29.42 197 LYS A N 1
ATOM 1594 C CA . LYS A 1 197 ? 17.419 20.189 6.051 1.00 29.42 197 LYS A CA 1
ATOM 1595 C C . LYS A 1 197 ? 16.598 20.017 4.770 1.00 29.42 197 LYS A C 1
ATOM 1597 O O . LYS A 1 197 ? 16.730 20.824 3.863 1.00 29.42 197 LYS A O 1
ATOM 1602 N N . ILE A 1 198 ? 15.701 19.032 4.704 1.00 32.59 198 ILE A N 1
ATOM 1603 C CA . ILE A 1 198 ? 14.592 19.028 3.729 1.00 32.59 198 ILE A CA 1
ATOM 1604 C C . ILE A 1 198 ? 13.342 18.432 4.389 1.00 32.59 198 ILE A C 1
ATOM 1606 O O . ILE A 1 198 ? 12.871 17.369 4.014 1.00 32.59 198 ILE A O 1
ATOM 1610 N N . SER A 1 199 ? 12.848 19.079 5.443 1.00 31.12 199 SER A N 1
ATOM 1611 C CA . SER A 1 199 ? 11.456 18.992 5.920 1.00 31.12 199 SER A CA 1
ATOM 1612 C C . SER A 1 199 ? 11.340 19.838 7.175 1.00 31.12 199 SER A C 1
ATOM 1614 O O . SER A 1 199 ? 11.485 19.331 8.274 1.00 31.12 199 SER A O 1
ATOM 1616 N N . GLN A 1 200 ? 11.188 21.148 6.991 1.00 28.09 200 GLN A N 1
ATOM 1617 C CA . GLN A 1 200 ? 10.570 22.074 7.946 1.00 28.09 200 GLN A CA 1
ATOM 1618 C C . GLN A 1 200 ? 10.679 23.480 7.358 1.00 28.09 200 GLN A C 1
ATOM 1620 O O . GLN A 1 200 ? 11.656 24.204 7.537 1.00 28.09 200 GLN A O 1
ATOM 1625 N N . LYS A 1 201 ? 9.650 23.871 6.614 1.00 27.72 201 LYS A N 1
ATOM 1626 C CA . LYS A 1 201 ? 9.267 25.274 6.510 1.00 27.72 201 LYS A CA 1
ATOM 1627 C C . LYS A 1 201 ? 7.770 25.338 6.774 1.00 27.72 201 LYS A C 1
ATOM 1629 O O . LYS A 1 201 ? 7.035 24.533 6.212 1.00 27.72 201 LYS A O 1
ATOM 1634 N N . VAL A 1 202 ? 7.385 26.361 7.545 1.00 26.42 202 VAL A N 1
ATOM 1635 C CA . VAL A 1 202 ? 6.020 26.763 7.942 1.00 26.42 202 VAL A CA 1
ATOM 1636 C C . VAL A 1 202 ? 5.560 25.939 9.170 1.00 26.42 202 VAL A C 1
ATOM 1638 O O . VAL A 1 202 ? 5.473 24.727 9.076 1.00 26.42 202 VAL A O 1
ATOM 1641 N N . ILE A 1 203 ? 5.337 26.457 10.391 1.00 28.05 203 ILE A N 1
ATOM 1642 C CA . ILE A 1 203 ? 4.741 27.720 10.875 1.00 28.05 203 ILE A CA 1
ATOM 1643 C C . ILE A 1 203 ? 5.277 28.012 12.294 1.00 28.05 203 ILE A C 1
ATOM 1645 O O . ILE A 1 203 ? 5.221 27.117 13.125 1.00 28.05 203 ILE A O 1
ATOM 1649 N N . LEU A 1 204 ? 5.707 29.246 12.589 1.00 25.36 204 LEU A N 1
ATOM 1650 C CA . LEU A 1 204 ? 5.582 29.912 13.903 1.00 25.36 204 LEU A CA 1
ATOM 1651 C C . LEU A 1 204 ? 5.864 31.410 13.678 1.00 25.36 204 LEU A C 1
ATOM 1653 O O . LEU A 1 204 ? 7.015 31.830 13.603 1.00 25.36 204 LEU A O 1
ATOM 1657 N N . ASN A 1 205 ? 4.804 32.201 13.491 1.00 28.47 205 ASN A N 1
ATOM 1658 C CA . ASN A 1 205 ? 4.867 33.662 13.515 1.00 28.47 205 ASN A CA 1
ATOM 1659 C C . ASN A 1 205 ? 4.211 34.129 14.816 1.00 28.47 205 ASN A C 1
ATOM 1661 O O . ASN A 1 205 ? 2.986 34.123 14.916 1.00 28.47 205 ASN A O 1
ATOM 1665 N N . GLU A 1 206 ? 5.021 34.553 15.782 1.00 27.78 206 GLU A N 1
ATOM 1666 C CA . GLU A 1 206 ? 4.570 35.385 16.896 1.00 27.78 206 GLU A CA 1
ATOM 1667 C C . GLU A 1 206 ? 4.924 36.855 16.617 1.00 27.78 206 GLU A C 1
ATOM 1669 O O . GLU A 1 206 ? 6.082 37.236 16.464 1.00 27.78 206 GLU A O 1
ATOM 1674 N N . SER A 1 207 ? 3.862 37.651 16.499 1.00 29.23 207 SER A N 1
ATOM 1675 C CA . SER A 1 207 ? 3.650 38.960 17.129 1.00 29.23 207 SER A CA 1
ATOM 1676 C C . SER A 1 207 ? 4.807 39.972 17.180 1.00 29.23 207 SER A C 1
ATOM 1678 O O . SER A 1 207 ? 5.638 39.955 18.087 1.00 29.23 207 SER A O 1
ATOM 1680 N N . ARG A 1 208 ? 4.736 41.007 16.329 1.00 26.45 208 ARG A N 1
ATOM 1681 C CA . ARG A 1 208 ? 5.296 42.338 16.635 1.00 26.45 208 ARG A CA 1
ATOM 1682 C C . ARG A 1 208 ? 4.428 43.451 16.013 1.00 26.45 208 ARG A C 1
ATOM 1684 O O . ARG A 1 208 ? 3.949 43.248 14.900 1.00 26.45 208 ARG A O 1
ATOM 1691 N N . PRO A 1 209 ? 4.179 44.581 16.715 1.00 29.47 209 PRO A N 1
ATOM 1692 C CA . PRO A 1 209 ? 3.066 45.471 16.393 1.00 29.47 209 PRO A CA 1
ATOM 1693 C C . PRO A 1 209 ? 3.349 46.465 15.259 1.00 29.47 209 PRO A C 1
ATOM 1695 O O . PRO A 1 209 ? 4.490 46.735 14.881 1.00 29.47 209 PRO A O 1
ATOM 1698 N N . GLU A 1 210 ? 2.230 46.978 14.760 1.00 30.55 210 GLU A N 1
ATOM 1699 C CA . GLU A 1 210 ? 1.971 47.790 13.575 1.00 30.55 210 GLU A CA 1
ATOM 1700 C C . GLU A 1 210 ? 2.823 49.057 13.407 1.00 30.55 210 GLU A C 1
ATOM 1702 O O . GLU A 1 210 ? 3.107 49.784 14.360 1.00 30.55 210 GLU A O 1
ATOM 1707 N N . ARG A 1 211 ? 3.094 49.399 12.139 1.00 29.34 211 ARG A N 1
ATOM 1708 C CA . ARG A 1 211 ? 3.119 50.787 11.657 1.00 29.34 211 ARG A CA 1
ATOM 1709 C C . ARG A 1 211 ? 2.418 50.882 10.295 1.00 29.34 211 ARG A C 1
ATOM 1711 O O . ARG A 1 211 ? 2.689 50.099 9.392 1.00 29.34 211 ARG A O 1
ATOM 1718 N N . ASN A 1 212 ? 1.500 51.842 10.217 1.00 35.81 212 ASN A N 1
ATOM 1719 C CA . ASN A 1 212 ? 0.555 52.155 9.140 1.00 35.81 212 ASN A CA 1
ATOM 1720 C C . ASN A 1 212 ? 1.168 52.316 7.734 1.00 35.81 212 ASN A C 1
ATOM 1722 O O . ASN A 1 212 ? 2.121 53.079 7.595 1.00 35.81 212 ASN A O 1
ATOM 1726 N N . ALA A 1 213 ? 0.525 51.729 6.705 1.00 29.53 213 ALA A N 1
ATOM 1727 C CA . ALA A 1 213 ? 0.275 52.344 5.382 1.00 29.53 213 ALA A CA 1
ATOM 1728 C C . ALA A 1 213 ? -0.596 51.451 4.447 1.00 29.53 213 ALA A C 1
ATOM 1730 O O . ALA A 1 213 ? -0.161 50.388 4.025 1.00 29.53 213 ALA A O 1
ATOM 1731 N N . THR A 1 214 ? -1.803 51.947 4.130 1.00 31.00 214 THR A N 1
ATOM 1732 C CA . THR A 1 214 ? -2.600 51.912 2.867 1.00 31.00 214 THR A CA 1
ATOM 1733 C C . THR A 1 214 ? -2.834 50.589 2.076 1.00 31.00 214 THR A C 1
ATOM 1735 O O . THR A 1 214 ? -1.891 49.865 1.768 1.00 31.00 214 THR A O 1
ATOM 1738 N N . PRO A 1 215 ? -4.083 50.273 1.637 1.00 34.00 215 PRO A N 1
ATOM 1739 C CA . PRO A 1 215 ? -4.449 48.943 1.137 1.00 34.00 215 PRO A CA 1
ATOM 1740 C C . PRO A 1 215 ? -4.143 48.743 -0.356 1.00 34.00 215 PRO A C 1
ATOM 1742 O O . PRO A 1 215 ? -4.603 49.507 -1.202 1.00 34.00 215 PRO A O 1
ATOM 1745 N N . SER A 1 216 ? -3.441 47.657 -0.697 1.00 32.66 216 SER A N 1
ATOM 1746 C CA . SER A 1 216 ? -3.275 47.178 -2.079 1.00 32.66 216 SER A CA 1
ATOM 1747 C C . SER A 1 216 ? -3.694 45.709 -2.198 1.00 32.66 216 SER A C 1
ATOM 1749 O O . SER A 1 216 ? -3.250 44.854 -1.436 1.00 32.66 216 SER A O 1
ATOM 1751 N N . LYS A 1 217 ? -4.581 45.433 -3.160 1.00 44.06 217 LYS A N 1
ATOM 1752 C CA . LYS A 1 217 ? -5.175 44.131 -3.504 1.00 44.06 217 LYS A CA 1
ATOM 1753 C C . LYS A 1 217 ? -4.120 43.076 -3.883 1.00 44.06 217 LYS A C 1
ATOM 1755 O O . LYS A 1 217 ? -3.799 42.960 -5.058 1.00 44.06 217 LYS A O 1
ATOM 1760 N N . VAL A 1 218 ? -3.643 42.255 -2.946 1.00 41.59 218 VAL A N 1
ATOM 1761 C CA . VAL A 1 218 ? -2.952 40.986 -3.266 1.00 41.59 218 VAL A CA 1
ATOM 1762 C C . VAL A 1 218 ? -3.184 39.965 -2.139 1.00 41.59 218 VAL A C 1
ATOM 1764 O O . VAL A 1 218 ? -2.422 39.930 -1.181 1.00 41.59 218 VAL A O 1
ATOM 1767 N N . SER A 1 219 ? -4.227 39.124 -2.213 1.00 46.28 219 SER A N 1
ATOM 1768 C CA . SER A 1 219 ? -4.324 37.934 -1.329 1.00 46.28 219 SER A CA 1
ATOM 1769 C C . SER A 1 219 ? -5.256 36.794 -1.782 1.00 46.28 219 SER A C 1
ATOM 1771 O O . SER A 1 219 ? -5.356 35.787 -1.084 1.00 46.28 219 SER A O 1
ATOM 1773 N N . SER A 1 220 ? -5.904 36.861 -2.951 1.00 46.91 220 SER A N 1
ATOM 1774 C CA . SER A 1 220 ? -6.831 35.799 -3.390 1.00 46.91 220 SER A CA 1
ATOM 1775 C C . SER A 1 220 ? -6.145 34.566 -3.997 1.00 46.91 220 SER A C 1
ATOM 1777 O O . SER A 1 220 ? -6.664 33.458 -3.876 1.00 46.91 220 SER A O 1
ATOM 1779 N N . ASP A 1 221 ? -4.973 34.728 -4.616 1.00 49.22 221 ASP A N 1
ATOM 1780 C CA . ASP A 1 221 ? -4.365 33.685 -5.460 1.00 49.22 221 ASP A CA 1
ATOM 1781 C C . ASP A 1 221 ? -3.657 32.574 -4.654 1.00 49.22 221 ASP A C 1
ATOM 1783 O O . ASP A 1 221 ? -3.654 31.402 -5.035 1.00 49.22 221 ASP A O 1
ATOM 1787 N N . ASN A 1 222 ? -3.109 32.912 -3.480 1.00 50.00 222 ASN A N 1
ATOM 1788 C CA . ASN A 1 222 ? -2.402 31.948 -2.628 1.00 50.00 222 ASN A CA 1
ATOM 1789 C C . ASN A 1 222 ? -3.372 31.046 -1.849 1.00 50.00 222 ASN A C 1
ATOM 1791 O O . ASN A 1 222 ? -3.158 29.840 -1.751 1.00 50.00 222 ASN A O 1
ATOM 1795 N N . SER A 1 223 ? -4.480 31.606 -1.358 1.00 57.16 223 SER A N 1
ATOM 1796 C CA . SER A 1 223 ? -5.535 30.843 -0.682 1.00 57.16 223 SER A CA 1
ATOM 1797 C C . SER A 1 223 ? -6.195 29.849 -1.640 1.00 57.16 223 SER A C 1
ATOM 1799 O O . SER A 1 223 ? -6.378 28.685 -1.291 1.00 57.16 223 SER A O 1
ATOM 1801 N N . GLN A 1 224 ? -6.473 30.264 -2.882 1.00 53.69 224 GLN A N 1
ATOM 1802 C CA . GLN A 1 224 ? -7.053 29.383 -3.898 1.00 53.69 224 GLN A CA 1
ATOM 1803 C C . GLN A 1 224 ? -6.122 28.226 -4.282 1.00 53.69 224 GLN A C 1
ATOM 1805 O O . GLN A 1 224 ? -6.591 27.094 -4.385 1.00 53.69 224 GLN A O 1
ATOM 1810 N N . LYS A 1 225 ? -4.810 28.459 -4.419 1.00 54.06 225 LYS A N 1
ATOM 1811 C CA . LYS A 1 225 ? -3.832 27.386 -4.683 1.00 54.06 225 LYS A CA 1
ATOM 1812 C C . LYS A 1 225 ? -3.727 26.384 -3.531 1.00 54.06 225 LYS A C 1
ATOM 1814 O O . LYS A 1 225 ? -3.692 25.181 -3.785 1.00 54.06 225 LYS A O 1
ATOM 1819 N N . VAL A 1 226 ? -3.745 26.849 -2.279 1.00 56.00 226 VAL A N 1
ATOM 1820 C CA . VAL A 1 226 ? -3.716 25.976 -1.089 1.00 56.00 226 VAL A CA 1
ATOM 1821 C C . VAL A 1 226 ? -4.991 25.127 -0.985 1.00 56.00 226 VAL A C 1
ATOM 1823 O O . VAL A 1 226 ? -4.906 23.919 -0.771 1.00 56.00 226 VAL A O 1
ATOM 1826 N N . LEU A 1 227 ? -6.170 25.720 -1.208 1.00 51.97 227 LEU A N 1
ATOM 1827 C CA . LEU A 1 227 ? -7.452 25.001 -1.250 1.00 51.97 227 LEU A CA 1
ATOM 1828 C C . LEU A 1 227 ? -7.507 23.979 -2.398 1.00 51.97 227 LEU A C 1
ATOM 1830 O O . LEU A 1 227 ? -7.953 22.851 -2.200 1.00 51.97 227 LEU A O 1
ATOM 1834 N N . GLN A 1 228 ? -7.008 24.331 -3.586 1.00 51.69 228 GLN A N 1
ATOM 1835 C CA . GLN A 1 228 ? -6.950 23.411 -4.726 1.00 51.69 228 GLN A CA 1
ATOM 1836 C C . GLN A 1 228 ? -6.009 22.227 -4.468 1.00 51.69 228 GLN A C 1
ATOM 1838 O O . GLN A 1 228 ? -6.390 21.090 -4.740 1.00 51.69 228 GLN A O 1
ATOM 1843 N N . GLN A 1 229 ? -4.820 22.457 -3.900 1.00 54.78 229 GLN A N 1
ATOM 1844 C CA . GLN A 1 229 ? -3.884 21.382 -3.545 1.00 54.78 229 GLN A CA 1
ATOM 1845 C C . GLN A 1 229 ? -4.446 20.459 -2.458 1.00 54.78 229 GLN A C 1
ATOM 1847 O O . GLN A 1 229 ? -4.342 19.237 -2.587 1.00 54.78 229 GLN A O 1
ATOM 1852 N N . LYS A 1 230 ? -5.111 21.022 -1.439 1.00 57.56 230 LYS A N 1
ATOM 1853 C CA . LYS A 1 230 ? -5.796 20.251 -0.393 1.00 57.56 230 LYS A CA 1
ATOM 1854 C C . LYS A 1 230 ? -6.892 19.352 -0.985 1.00 57.56 230 LYS A C 1
ATOM 1856 O O . LYS A 1 230 ? -6.886 18.147 -0.749 1.00 57.56 230 LYS A O 1
ATOM 1861 N N . ASN A 1 231 ? -7.719 19.899 -1.878 1.00 62.75 231 ASN A N 1
ATOM 1862 C CA . ASN A 1 231 ? -8.781 19.154 -2.562 1.00 62.75 231 ASN A CA 1
ATOM 1863 C C . ASN A 1 231 ? -8.256 18.064 -3.514 1.00 62.75 231 ASN A C 1
ATOM 1865 O O . ASN A 1 231 ? -8.989 17.128 -3.836 1.00 62.75 231 ASN A O 1
ATOM 1869 N N . VAL A 1 232 ? -7.038 18.198 -4.055 1.00 65.44 232 VAL A N 1
ATOM 1870 C CA . VAL A 1 232 ? -6.416 17.165 -4.905 1.00 65.44 232 VAL A CA 1
ATOM 1871 C C . VAL A 1 232 ? -5.877 16.018 -4.050 1.00 65.44 232 VAL A C 1
ATOM 1873 O O . VAL A 1 232 ? -6.103 14.860 -4.395 1.00 65.44 232 VAL A O 1
ATOM 1876 N N . GLY A 1 233 ? -5.212 16.321 -2.930 1.00 68.44 233 GLY A N 1
ATOM 1877 C CA . GLY A 1 233 ? -4.733 15.304 -1.987 1.00 68.44 233 GLY A CA 1
ATOM 1878 C C . GLY A 1 233 ? -5.874 14.478 -1.388 1.00 68.44 233 GLY A C 1
ATOM 1879 O O . GLY A 1 233 ? -5.805 13.253 -1.374 1.00 68.44 233 GLY A O 1
ATOM 1880 N N . GLU A 1 234 ? -6.966 15.134 -0.991 1.00 73.94 234 GLU A N 1
ATOM 1881 C CA . GLU A 1 234 ? -8.162 14.469 -0.458 1.00 73.94 234 GLU A CA 1
ATOM 1882 C C . GLU A 1 234 ? -8.823 13.539 -1.487 1.00 73.94 234 GLU A C 1
ATOM 1884 O O . GLU A 1 234 ? -9.169 12.409 -1.151 1.00 73.94 234 GLU A O 1
ATOM 1889 N N . ARG A 1 235 ? -8.916 13.956 -2.759 1.00 76.31 235 ARG A N 1
ATOM 1890 C CA . ARG A 1 235 ? -9.420 13.097 -3.847 1.00 76.31 235 ARG A CA 1
ATOM 1891 C C . ARG A 1 235 ? -8.527 11.889 -4.113 1.00 76.31 235 ARG A C 1
ATOM 1893 O O . ARG A 1 235 ? -9.043 10.798 -4.324 1.00 76.31 235 ARG A O 1
ATOM 1900 N N . LYS A 1 236 ? -7.202 12.064 -4.095 1.00 78.25 236 LYS A N 1
ATOM 1901 C CA . LYS A 1 236 ? -6.261 10.944 -4.258 1.00 78.25 236 LYS A CA 1
ATOM 1902 C C . LYS A 1 236 ? -6.397 9.930 -3.125 1.00 78.25 236 LYS A C 1
ATOM 1904 O O . LYS A 1 236 ? -6.472 8.735 -3.384 1.00 78.25 236 LYS A O 1
ATOM 1909 N N . ASN A 1 237 ? -6.486 10.415 -1.889 1.00 83.94 237 ASN A N 1
ATOM 1910 C CA . ASN A 1 237 ? -6.674 9.562 -0.721 1.00 83.94 237 ASN A CA 1
ATOM 1911 C C . ASN A 1 237 ? -8.013 8.823 -0.768 1.00 83.94 237 ASN A C 1
ATOM 1913 O O . ASN A 1 237 ? -8.056 7.631 -0.487 1.00 83.94 237 ASN A O 1
ATOM 1917 N N . LEU A 1 238 ? -9.096 9.501 -1.159 1.00 86.44 238 LEU A N 1
ATOM 1918 C CA . LEU A 1 238 ? -10.396 8.853 -1.300 1.00 86.44 238 LEU A CA 1
ATOM 1919 C C . LEU A 1 238 ? -10.355 7.755 -2.367 1.00 86.44 238 LEU A C 1
ATOM 1921 O O . LEU A 1 238 ? -10.776 6.645 -2.083 1.00 86.44 238 LEU A O 1
ATOM 1925 N N . ASN A 1 239 ? -9.765 8.009 -3.538 1.00 83.31 239 ASN A N 1
ATOM 1926 C CA . ASN A 1 239 ? -9.634 6.991 -4.588 1.00 83.31 239 ASN A CA 1
ATOM 1927 C C . ASN A 1 239 ? -8.864 5.747 -4.112 1.00 83.31 239 ASN A C 1
ATOM 1929 O O . ASN A 1 239 ? -9.253 4.623 -4.432 1.00 83.31 239 ASN A O 1
ATOM 1933 N N . ALA A 1 240 ? -7.795 5.946 -3.335 1.00 80.12 240 ALA A N 1
ATOM 1934 C CA . ALA A 1 240 ? -7.031 4.860 -2.726 1.00 80.12 240 ALA A CA 1
ATOM 1935 C C . ALA A 1 240 ? -7.900 4.004 -1.791 1.00 80.12 240 ALA A C 1
ATOM 1937 O O . ALA A 1 240 ? -7.866 2.776 -1.849 1.00 80.12 240 ALA A O 1
ATOM 1938 N N . ILE A 1 241 ? -8.718 4.659 -0.965 1.00 88.12 241 ILE A N 1
ATOM 1939 C CA . ILE A 1 241 ? -9.641 4.015 -0.024 1.00 88.12 241 ILE A CA 1
ATOM 1940 C C . ILE A 1 241 ? -10.767 3.294 -0.777 1.00 88.12 241 ILE A C 1
ATOM 1942 O O . ILE A 1 241 ? -11.049 2.141 -0.467 1.00 88.12 241 ILE A O 1
ATOM 1946 N N . THR A 1 242 ? -11.374 3.919 -1.792 1.00 88.12 242 THR A N 1
ATOM 1947 C CA . THR A 1 242 ? -12.496 3.359 -2.568 1.00 88.12 242 THR A CA 1
ATOM 1948 C C . THR A 1 242 ? -12.119 2.086 -3.329 1.00 88.12 242 THR A C 1
ATOM 1950 O O . THR A 1 242 ? -12.976 1.241 -3.579 1.00 88.12 242 THR A O 1
ATOM 1953 N N . ARG A 1 243 ? -10.832 1.892 -3.659 1.00 80.12 243 ARG A N 1
ATOM 1954 C CA . ARG A 1 243 ? -10.331 0.619 -4.211 1.00 80.12 243 ARG A CA 1
ATOM 1955 C C . ARG A 1 243 ? -10.524 -0.546 -3.235 1.00 80.12 243 ARG A C 1
ATOM 1957 O O . ARG A 1 243 ? -10.747 -1.674 -3.667 1.00 80.12 243 ARG A O 1
ATOM 1964 N N . ILE A 1 244 ? -10.388 -0.272 -1.942 1.00 83.56 244 ILE A N 1
ATOM 1965 C CA . ILE A 1 244 ? -10.445 -1.263 -0.867 1.00 83.56 244 ILE A CA 1
ATOM 1966 C C . ILE A 1 244 ? -11.884 -1.388 -0.344 1.00 83.56 244 ILE A C 1
ATOM 1968 O O . ILE A 1 244 ? -12.383 -2.497 -0.168 1.00 83.56 244 ILE A O 1
ATOM 1972 N N . ASP A 1 245 ? -12.559 -0.258 -0.128 1.00 89.62 245 ASP A N 1
ATOM 1973 C CA . ASP A 1 245 ? -13.950 -0.181 0.317 1.00 89.62 245 ASP A CA 1
ATOM 1974 C C . ASP A 1 245 ? -14.782 0.682 -0.650 1.00 89.62 245 ASP A C 1
ATOM 1976 O O . ASP A 1 245 ? -14.782 1.911 -0.531 1.00 89.62 245 ASP A O 1
ATOM 1980 N N . PRO A 1 246 ? -15.526 0.063 -1.589 1.00 90.38 246 PRO A N 1
ATOM 1981 C CA . PRO A 1 246 ? -16.324 0.777 -2.590 1.00 90.38 246 PRO A CA 1
ATOM 1982 C C . PRO A 1 246 ? -17.376 1.736 -2.020 1.00 90.38 246 PRO A C 1
ATOM 1984 O O . PRO A 1 246 ? -17.846 2.614 -2.739 1.00 90.38 246 PRO A O 1
ATOM 1987 N N . PHE A 1 247 ? -17.753 1.583 -0.746 1.00 93.56 247 PHE A N 1
ATOM 1988 C CA . PHE A 1 247 ? -18.732 2.446 -0.087 1.00 93.56 247 PHE A CA 1
ATOM 1989 C C . PHE A 1 247 ? -18.108 3.672 0.587 1.00 93.56 247 PHE A C 1
ATOM 1991 O O . PHE A 1 247 ? -18.838 4.437 1.214 1.00 93.56 247 PHE A O 1
ATOM 1998 N N . ALA A 1 248 ? -16.792 3.883 0.501 1.00 94.50 248 ALA A N 1
ATOM 1999 C CA . ALA A 1 248 ? -16.150 5.067 1.063 1.00 94.50 248 ALA A CA 1
ATOM 2000 C C . ALA A 1 248 ? -16.647 6.364 0.392 1.00 94.50 248 ALA A C 1
ATOM 2002 O O . ALA A 1 248 ? -16.569 6.521 -0.824 1.00 94.50 248 ALA A O 1
ATOM 2003 N N . ASP A 1 249 ? -17.138 7.296 1.211 1.00 94.31 249 ASP A N 1
ATOM 2004 C CA . ASP A 1 249 ? -17.769 8.564 0.814 1.00 94.31 249 ASP A CA 1
ATOM 2005 C C . ASP A 1 249 ? -16.797 9.744 0.938 1.00 94.31 249 ASP A C 1
ATOM 2007 O O . ASP A 1 249 ? -16.612 10.537 0.019 1.00 94.31 249 ASP A O 1
ATOM 2011 N N . SER A 1 250 ? -16.151 9.877 2.099 1.00 94.19 250 SER A N 1
ATOM 2012 C CA . SER A 1 250 ? -15.260 11.005 2.381 1.00 94.19 250 SER A CA 1
ATOM 2013 C C . SER A 1 250 ? -14.221 10.673 3.447 1.00 94.19 250 SER A C 1
ATOM 2015 O O . SER A 1 250 ? -14.491 9.948 4.405 1.00 94.19 250 SER A O 1
ATOM 2017 N N . VAL A 1 251 ? -13.014 11.225 3.293 1.00 94.50 251 VAL A N 1
ATOM 2018 C CA . VAL A 1 251 ? -11.927 11.085 4.273 1.00 94.50 251 VAL A CA 1
ATOM 2019 C C . VAL A 1 251 ? -12.112 12.111 5.387 1.00 94.50 251 VAL A C 1
ATOM 2021 O O . VAL A 1 251 ? -12.181 13.308 5.128 1.00 94.50 251 VAL A O 1
ATOM 2024 N N . ILE A 1 252 ? -12.162 11.647 6.635 1.00 95.50 252 ILE A N 1
ATOM 2025 C CA . ILE A 1 252 ? -12.293 12.491 7.833 1.00 95.50 252 ILE A CA 1
ATOM 2026 C C . ILE A 1 252 ? -10.911 12.931 8.314 1.00 95.50 252 ILE A C 1
ATOM 2028 O O . ILE A 1 252 ? -10.698 14.084 8.685 1.00 95.50 252 ILE A O 1
ATOM 2032 N N . THR A 1 253 ? -9.960 11.998 8.342 1.00 94.62 253 THR A N 1
ATOM 2033 C CA . THR A 1 253 ? -8.590 12.251 8.791 1.00 94.62 253 THR A CA 1
ATOM 2034 C C . THR A 1 253 ? -7.636 11.168 8.293 1.00 94.62 253 THR A C 1
ATOM 2036 O O . THR A 1 253 ? -8.056 10.065 7.947 1.00 94.62 253 THR A O 1
ATOM 2039 N N . GLN A 1 254 ? -6.339 11.476 8.306 1.00 94.00 254 GLN A N 1
ATOM 2040 C CA . GLN A 1 254 ? -5.256 10.539 8.026 1.00 94.00 254 GLN A CA 1
ATOM 2041 C C . GLN A 1 254 ? -4.107 10.667 9.040 1.00 94.00 254 GLN A C 1
ATOM 2043 O O . GLN A 1 254 ? -3.997 11.692 9.722 1.00 94.00 254 GLN A O 1
ATOM 2048 N N . SER A 1 255 ? -3.262 9.639 9.117 1.00 93.56 255 SER A N 1
ATOM 2049 C CA . SER A 1 255 ? -1.920 9.661 9.717 1.00 93.56 255 SER A CA 1
ATOM 2050 C C . SER A 1 255 ? -0.911 9.107 8.717 1.00 93.56 255 SER A C 1
ATOM 2052 O O . SER A 1 255 ? -1.224 8.219 7.919 1.00 93.56 255 SER A O 1
ATOM 2054 N N . SER A 1 256 ? 0.301 9.657 8.756 1.00 87.88 256 SER A N 1
ATOM 2055 C CA . SER A 1 256 ? 1.371 9.327 7.813 1.00 87.88 256 SER A CA 1
ATOM 2056 C C . SER A 1 256 ? 1.909 7.901 7.964 1.00 87.88 256 SER A C 1
ATOM 2058 O O . SER A 1 256 ? 2.287 7.288 6.962 1.00 87.88 256 SER A O 1
ATOM 2060 N N . TYR A 1 257 ? 1.953 7.370 9.187 1.00 92.00 257 TYR A N 1
ATOM 2061 C CA . TYR A 1 257 ? 2.458 6.033 9.473 1.00 92.00 257 TYR A CA 1
ATOM 2062 C C . TYR A 1 257 ? 1.860 5.477 10.767 1.00 92.00 257 TYR A C 1
ATOM 2064 O O . TYR A 1 257 ? 1.972 6.073 11.841 1.00 92.00 257 TYR A O 1
ATOM 2072 N N . THR A 1 258 ? 1.270 4.293 10.663 1.00 95.94 258 THR A N 1
ATOM 2073 C CA . THR A 1 258 ? 0.728 3.521 11.775 1.00 95.94 258 THR A CA 1
ATOM 2074 C C . THR A 1 258 ? 1.079 2.054 11.575 1.00 95.94 258 THR A C 1
ATOM 2076 O O . THR A 1 258 ? 0.886 1.524 10.482 1.00 95.94 258 THR A O 1
ATOM 2079 N N . ALA A 1 259 ? 1.570 1.399 12.626 1.00 96.44 259 ALA A N 1
ATOM 2080 C CA . ALA A 1 259 ? 1.823 -0.039 12.637 1.00 96.44 259 ALA A CA 1
ATOM 2081 C C . ALA A 1 259 ? 0.788 -0.758 13.506 1.00 96.44 259 ALA A C 1
ATOM 2083 O O . ALA A 1 259 ? 0.461 -0.300 14.603 1.00 96.44 259 ALA A O 1
ATOM 2084 N N . LEU A 1 260 ? 0.283 -1.886 13.015 1.00 97.56 260 LEU A N 1
ATOM 2085 C CA . LEU A 1 260 ? -0.713 -2.700 13.697 1.00 97.56 260 LEU A CA 1
ATOM 2086 C C . LEU A 1 260 ? -0.044 -3.814 14.511 1.00 97.56 260 LEU A C 1
ATOM 2088 O O . LEU A 1 260 ? 0.873 -4.495 14.042 1.00 97.56 260 LEU A O 1
ATOM 2092 N N . PHE A 1 261 ? -0.553 -4.032 15.714 1.00 97.44 261 PHE A N 1
ATOM 2093 C CA . PHE A 1 261 ? -0.162 -5.099 16.625 1.00 97.44 261 PHE A CA 1
ATOM 2094 C C . PHE A 1 261 ? -1.385 -5.922 17.020 1.00 97.44 261 PHE A C 1
ATOM 2096 O O . PHE A 1 261 ? -2.466 -5.368 17.230 1.00 97.44 261 PHE A O 1
ATOM 2103 N N . ASP A 1 262 ? -1.178 -7.222 17.187 1.00 96.69 262 ASP A N 1
ATOM 2104 C CA . ASP A 1 262 ? -2.153 -8.147 17.750 1.00 96.69 262 ASP A CA 1
ATOM 2105 C C . ASP A 1 262 ? -1.749 -8.489 19.183 1.00 96.69 262 ASP A C 1
ATOM 2107 O O . ASP A 1 262 ? -0.571 -8.709 19.473 1.00 96.69 262 ASP A O 1
ATOM 2111 N N . PHE A 1 263 ? -2.717 -8.524 20.094 1.00 96.94 263 PHE A N 1
ATOM 2112 C CA . PHE A 1 263 ? -2.488 -9.060 21.429 1.00 96.94 263 PHE A CA 1
ATOM 2113 C C . PHE A 1 263 ? -2.827 -10.551 21.448 1.00 96.94 263 PHE A C 1
ATOM 2115 O O . PHE A 1 263 ? -3.986 -10.936 21.283 1.00 96.94 263 PHE A O 1
ATOM 2122 N N . ASP A 1 264 ? -1.819 -11.387 21.677 1.00 92.69 264 ASP A N 1
ATOM 2123 C CA . ASP A 1 264 ? -2.003 -12.805 21.955 1.00 92.69 264 ASP A CA 1
ATOM 2124 C C . ASP A 1 264 ? -2.561 -12.956 23.373 1.00 92.69 264 ASP A C 1
ATOM 2126 O O . ASP A 1 264 ? -1.855 -12.769 24.367 1.00 92.69 264 ASP A O 1
ATOM 2130 N N . THR A 1 265 ? -3.847 -13.288 23.467 1.00 89.31 265 THR A N 1
ATOM 2131 C CA . THR A 1 265 ? -4.539 -13.470 24.746 1.00 89.31 265 THR A CA 1
ATOM 2132 C C . THR A 1 265 ? -4.082 -14.724 25.487 1.00 89.31 265 THR A C 1
ATOM 2134 O O . THR A 1 265 ? -4.109 -14.726 26.718 1.00 89.31 265 THR A O 1
ATOM 2137 N N . ALA A 1 266 ? -3.623 -15.763 24.782 1.00 90.62 266 ALA A N 1
ATOM 2138 C CA . ALA A 1 266 ? -3.134 -16.994 25.399 1.00 90.62 266 ALA A CA 1
ATOM 2139 C C . ALA A 1 266 ? -1.726 -16.800 25.974 1.00 90.62 266 ALA A C 1
ATOM 2141 O O . ALA A 1 266 ? -1.458 -17.186 27.111 1.00 90.62 266 ALA A O 1
ATOM 2142 N N . GLY A 1 267 ? -0.841 -16.166 25.203 1.00 90.00 267 GLY A N 1
ATOM 2143 C CA . GLY A 1 267 ? 0.530 -15.859 25.612 1.00 90.00 267 GLY A CA 1
ATOM 2144 C C . GLY A 1 267 ? 0.697 -14.563 26.409 1.00 90.00 267 GLY A C 1
ATOM 2145 O O . GLY A 1 267 ? 1.793 -14.315 26.906 1.00 90.00 267 GLY A O 1
ATOM 2146 N N . GLN A 1 268 ? -0.352 -13.738 26.526 1.00 92.69 268 GLN A N 1
ATOM 2147 C CA . GLN A 1 268 ? -0.338 -12.411 27.167 1.00 92.69 268 GLN A CA 1
ATOM 2148 C C . GLN A 1 268 ? 0.778 -11.499 26.636 1.00 92.69 268 GLN A C 1
ATOM 2150 O O . GLN A 1 268 ? 1.496 -10.842 27.394 1.00 92.69 268 GLN A O 1
ATOM 2155 N N . LYS A 1 269 ? 0.944 -11.463 25.314 1.00 95.31 269 LYS A N 1
ATOM 2156 C CA . LYS A 1 269 ? 2.036 -10.734 24.657 1.00 95.31 269 LYS A CA 1
ATOM 2157 C C . LYS A 1 269 ? 1.551 -9.991 23.421 1.00 95.31 269 LYS A C 1
ATOM 2159 O O . LYS A 1 269 ? 0.606 -10.400 22.757 1.00 95.31 269 LYS A O 1
ATOM 2164 N N . TRP A 1 270 ? 2.241 -8.904 23.101 1.00 96.25 270 TRP A N 1
ATOM 2165 C CA . TRP A 1 270 ? 2.026 -8.173 21.860 1.00 96.25 270 TRP A CA 1
ATOM 2166 C C . TRP A 1 270 ? 2.866 -8.768 20.739 1.00 96.25 270 TRP A C 1
ATOM 2168 O O . TRP A 1 270 ? 4.071 -8.969 20.892 1.00 96.25 270 TRP A O 1
ATOM 2178 N N . GLU A 1 271 ? 2.237 -8.987 19.594 1.00 94.00 271 GLU A N 1
ATOM 2179 C CA . GLU A 1 271 ? 2.893 -9.417 18.370 1.00 94.00 271 GLU A CA 1
ATOM 2180 C C . GLU A 1 271 ? 2.720 -8.336 17.306 1.00 94.00 271 GLU A C 1
ATOM 2182 O O . GLU A 1 271 ? 1.607 -7.924 16.972 1.00 94.00 271 GLU A O 1
ATOM 2187 N N . LYS A 1 272 ? 3.843 -7.837 16.776 1.00 92.00 272 LYS A N 1
ATOM 2188 C CA . LYS A 1 272 ? 3.808 -6.903 15.651 1.00 92.00 272 LYS A CA 1
ATOM 2189 C C . LYS A 1 272 ? 3.263 -7.642 14.432 1.00 92.00 272 LYS A C 1
ATOM 2191 O O . LYS A 1 272 ? 3.811 -8.673 14.038 1.00 92.00 272 LYS A O 1
ATOM 2196 N N . THR A 1 273 ? 2.208 -7.109 13.826 1.00 91.25 273 THR A N 1
ATOM 2197 C CA . THR A 1 273 ? 1.705 -7.640 12.556 1.00 91.25 273 THR A CA 1
ATOM 2198 C C . THR A 1 273 ? 2.583 -7.155 11.399 1.00 91.25 273 THR A C 1
ATOM 2200 O O . THR A 1 273 ? 3.479 -6.329 11.568 1.00 91.25 273 THR A O 1
ATOM 2203 N N . ARG A 1 274 ? 2.311 -7.643 10.190 1.00 85.00 274 ARG A N 1
ATOM 2204 C CA . ARG A 1 274 ? 2.946 -7.142 8.960 1.00 85.00 274 ARG A CA 1
ATOM 2205 C C . ARG A 1 274 ? 2.131 -6.037 8.279 1.00 85.00 274 ARG A C 1
ATOM 2207 O O . ARG A 1 274 ? 2.257 -5.836 7.075 1.00 85.00 274 ARG A O 1
ATOM 2214 N N . ILE A 1 275 ? 1.224 -5.402 9.022 1.00 90.19 275 ILE A N 1
ATOM 2215 C CA . ILE A 1 275 ? 0.400 -4.301 8.535 1.00 90.19 275 ILE A CA 1
ATOM 2216 C C . ILE A 1 275 ? 0.944 -3.009 9.122 1.00 90.19 275 ILE A C 1
ATOM 2218 O O . ILE A 1 275 ? 0.758 -2.712 10.304 1.00 90.19 275 ILE A O 1
ATOM 2222 N N . ASP A 1 276 ? 1.598 -2.226 8.272 1.00 92.12 276 ASP A N 1
ATOM 2223 C CA . ASP A 1 276 ? 1.968 -0.857 8.585 1.00 92.12 276 ASP A CA 1
ATOM 2224 C C . ASP A 1 276 ? 1.916 0.043 7.353 1.00 92.12 276 ASP A C 1
ATOM 2226 O O . ASP A 1 276 ? 2.178 -0.367 6.221 1.00 92.12 276 ASP A O 1
ATOM 2230 N N . GLY A 1 277 ? 1.513 1.288 7.573 1.00 91.44 277 GLY A N 1
ATOM 2231 C CA . GLY A 1 277 ? 1.321 2.246 6.498 1.00 91.44 277 GLY A CA 1
ATOM 2232 C C . GLY A 1 277 ? 0.464 3.427 6.913 1.00 91.44 277 GLY A C 1
ATOM 2233 O O . GLY A 1 277 ? 0.373 3.750 8.094 1.00 91.44 277 GLY A O 1
ATOM 2234 N N . ALA A 1 278 ? -0.131 4.111 5.941 1.00 91.12 278 ALA A N 1
ATOM 2235 C CA . ALA A 1 278 ? -0.980 5.259 6.238 1.00 91.12 278 ALA A CA 1
ATOM 2236 C C . ALA A 1 278 ? -2.306 4.787 6.850 1.00 91.12 278 ALA A C 1
ATOM 2238 O O . ALA A 1 278 ? -2.934 3.862 6.328 1.00 91.12 278 ALA A O 1
ATOM 2239 N N . LEU A 1 279 ? -2.737 5.432 7.936 1.00 95.25 279 LEU A N 1
ATOM 2240 C CA . LEU A 1 279 ? -4.049 5.190 8.531 1.00 95.25 279 LEU A CA 1
ATOM 2241 C C . LEU A 1 279 ? -5.036 6.241 8.033 1.00 95.25 279 LEU A C 1
ATOM 2243 O O . LEU A 1 279 ? -4.744 7.434 8.091 1.00 95.25 279 LEU A O 1
ATOM 2247 N N . PHE A 1 280 ? -6.221 5.806 7.614 1.00 95.81 280 PHE A N 1
ATOM 2248 C CA . PHE A 1 280 ? -7.320 6.671 7.194 1.00 95.81 280 PHE A CA 1
ATOM 2249 C C . PHE A 1 280 ? -8.555 6.410 8.044 1.00 95.81 280 PHE A C 1
ATOM 2251 O O . PHE A 1 280 ? -8.902 5.258 8.287 1.00 95.81 280 PHE A O 1
ATOM 2258 N N . VAL A 1 281 ? -9.253 7.470 8.443 1.00 97.50 281 VAL A N 1
ATOM 2259 C CA . VAL A 1 281 ? -10.610 7.398 9.002 1.00 97.50 281 VAL A CA 1
ATOM 2260 C C . VAL A 1 281 ? -11.541 8.055 8.001 1.00 97.50 281 VAL A C 1
ATOM 2262 O O . VAL A 1 281 ? -11.254 9.155 7.523 1.00 97.50 281 VAL A O 1
ATOM 2265 N N . TYR A 1 282 ? -12.640 7.393 7.673 1.00 97.19 282 TYR A N 1
ATOM 2266 C CA . TYR A 1 282 ? -13.517 7.807 6.588 1.00 97.19 282 TYR A CA 1
ATOM 2267 C C . TYR A 1 282 ? -14.980 7.487 6.891 1.00 97.19 282 TYR A C 1
ATOM 2269 O O . TYR A 1 282 ? -15.312 6.619 7.705 1.00 97.19 282 TYR A O 1
ATOM 2277 N N . LYS A 1 283 ? -15.857 8.243 6.236 1.00 96.69 283 LYS A N 1
ATOM 2278 C CA . LYS A 1 283 ? -17.299 8.024 6.208 1.00 96.69 283 LYS A CA 1
ATOM 2279 C C . LYS A 1 283 ? -17.649 7.092 5.052 1.00 96.69 283 LYS A C 1
ATOM 2281 O O . LYS A 1 283 ? -16.984 7.117 4.015 1.00 96.69 283 LYS A O 1
ATOM 2286 N N . ARG A 1 284 ? -18.693 6.291 5.234 1.00 96.69 284 ARG A N 1
ATOM 2287 C CA . ARG A 1 284 ? -19.241 5.360 4.246 1.00 96.69 284 ARG A CA 1
ATOM 2288 C C . ARG A 1 284 ? -20.652 5.780 3.833 1.00 96.69 284 ARG A C 1
ATOM 2290 O O . ARG A 1 284 ? -21.346 6.470 4.580 1.00 96.69 284 ARG A O 1
ATOM 2297 N N . LEU A 1 285 ? -21.056 5.360 2.638 1.00 93.50 285 LEU A N 1
ATOM 2298 C CA . LEU A 1 285 ? -22.402 5.546 2.088 1.00 93.50 285 LEU A CA 1
ATOM 2299 C C . LEU A 1 285 ? -23.432 4.586 2.702 1.00 93.50 285 LEU A C 1
ATOM 2301 O O . LEU A 1 285 ? -24.626 4.853 2.615 1.00 93.50 285 LEU A O 1
ATOM 2305 N N . ASP A 1 286 ? -22.973 3.496 3.321 1.00 90.75 286 ASP A N 1
ATOM 2306 C CA . ASP A 1 286 ? -23.816 2.471 3.938 1.00 90.75 286 ASP A CA 1
ATOM 2307 C C . ASP A 1 286 ? -23.286 2.069 5.325 1.00 90.75 286 ASP A C 1
ATOM 2309 O O . ASP A 1 286 ? -22.156 2.397 5.704 1.00 90.75 286 ASP A O 1
ATOM 2313 N N . PHE A 1 287 ? -24.108 1.365 6.102 1.00 89.31 287 PHE A N 1
ATOM 2314 C CA . PHE A 1 287 ? -23.739 0.849 7.409 1.00 89.31 287 PHE A CA 1
ATOM 2315 C C . PHE A 1 287 ? -22.574 -0.155 7.306 1.00 89.31 287 PHE A C 1
ATOM 2317 O O . PHE A 1 287 ? -22.512 -0.970 6.382 1.00 89.31 287 PHE A O 1
ATOM 2324 N N . PRO A 1 288 ? -21.638 -0.160 8.270 1.00 94.06 288 PRO A N 1
ATOM 2325 C CA . PRO A 1 288 ? -21.398 0.860 9.296 1.00 94.06 288 PRO A CA 1
ATOM 2326 C C . PRO A 1 288 ? -20.943 2.196 8.692 1.00 94.06 288 PRO A C 1
ATOM 2328 O O . PRO A 1 288 ? -20.075 2.211 7.826 1.00 94.06 288 PRO A O 1
ATOM 2331 N N . LEU A 1 289 ? -21.508 3.311 9.182 1.00 95.44 289 LEU A N 1
ATOM 2332 C CA . LEU A 1 289 ? -21.346 4.656 8.594 1.00 95.44 289 LEU A CA 1
ATOM 2333 C C . LEU A 1 289 ? -19.917 5.204 8.641 1.00 95.44 289 LEU A C 1
ATOM 2335 O O . LEU A 1 289 ? -19.578 6.113 7.886 1.00 95.44 289 LEU A O 1
ATOM 2339 N N . TYR A 1 290 ? -19.086 4.685 9.539 1.00 97.44 290 TYR A N 1
ATOM 2340 C CA . TYR A 1 290 ? -17.698 5.093 9.677 1.00 97.44 290 TYR A CA 1
ATOM 2341 C C . TYR A 1 290 ? -16.807 3.865 9.766 1.00 97.44 290 TYR A C 1
ATOM 2343 O O . TYR A 1 290 ? -17.185 2.823 10.308 1.00 97.44 290 TYR A O 1
ATOM 2351 N N . SER A 1 291 ? -15.602 3.987 9.235 1.00 97.62 291 SER A N 1
ATOM 2352 C CA . SER A 1 291 ? -14.566 2.969 9.338 1.00 97.62 291 SER A CA 1
ATOM 2353 C C . SER A 1 291 ? -13.205 3.640 9.384 1.00 97.62 291 SER A C 1
ATOM 2355 O O . SER A 1 291 ? -13.039 4.793 8.974 1.00 97.62 291 SER A O 1
ATOM 2357 N N . PHE A 1 292 ? -12.222 2.919 9.901 1.00 97.31 292 PHE A N 1
ATOM 2358 C CA . PHE A 1 292 ? -10.829 3.281 9.709 1.00 97.31 292 PHE A CA 1
ATOM 2359 C C . PHE A 1 292 ? -10.069 2.120 9.087 1.00 97.31 292 PHE A C 1
ATOM 2361 O O . PHE A 1 292 ? -10.468 0.964 9.217 1.00 97.31 292 PHE A O 1
ATOM 2368 N N . MET A 1 293 ? -8.994 2.427 8.375 1.00 95.88 293 MET A N 1
ATOM 2369 C CA . MET A 1 293 ? -8.150 1.429 7.734 1.00 95.88 293 MET A CA 1
ATOM 2370 C C . MET A 1 293 ? -6.676 1.781 7.862 1.00 95.88 293 MET A C 1
ATOM 2372 O O . MET A 1 293 ? -6.339 2.959 7.955 1.00 95.88 293 MET A O 1
ATOM 2376 N N . ILE A 1 294 ? -5.811 0.772 7.808 1.00 94.75 294 ILE A N 1
ATOM 2377 C CA . ILE A 1 294 ? -4.378 0.942 7.554 1.00 94.75 294 ILE A CA 1
ATOM 2378 C C . ILE A 1 294 ? -4.104 0.387 6.160 1.00 94.75 294 ILE A C 1
ATOM 2380 O O . ILE A 1 294 ? -4.238 -0.818 5.936 1.00 94.75 294 ILE A O 1
ATOM 2384 N N . ALA A 1 295 ? -3.725 1.275 5.241 1.00 89.31 295 ALA A N 1
ATOM 2385 C CA . ALA A 1 295 ? -3.289 0.909 3.901 1.00 89.31 295 ALA A CA 1
ATOM 2386 C C . ALA A 1 295 ? -1.840 0.415 3.975 1.00 89.31 295 ALA A C 1
ATOM 2388 O O . ALA A 1 295 ? -0.917 1.204 4.205 1.00 89.31 295 ALA A O 1
ATOM 2389 N N . ASN A 1 296 ? -1.651 -0.892 3.828 1.00 87.94 296 ASN A N 1
ATOM 2390 C CA . ASN A 1 296 ? -0.389 -1.563 4.077 1.00 87.94 296 ASN A CA 1
ATOM 2391 C C . ASN A 1 296 ? 0.635 -1.269 2.977 1.00 87.94 296 ASN A C 1
ATOM 2393 O O . ASN A 1 296 ? 0.354 -1.370 1.779 1.00 87.94 296 ASN A O 1
ATOM 2397 N N . ARG A 1 297 ? 1.857 -0.934 3.391 1.00 77.25 297 ARG A N 1
ATOM 2398 C CA . ARG A 1 297 ? 2.983 -0.678 2.485 1.00 77.25 297 ARG A CA 1
ATOM 2399 C C . ARG A 1 297 ? 3.758 -1.939 2.120 1.00 77.25 297 ARG A C 1
ATOM 2401 O O . ARG A 1 297 ? 4.422 -1.946 1.091 1.00 77.25 297 ARG A O 1
ATOM 2408 N N . GLN A 1 298 ? 3.676 -2.988 2.937 1.00 69.69 298 GLN A N 1
ATOM 2409 C CA . GLN A 1 298 ? 4.513 -4.191 2.807 1.00 69.69 298 GLN A CA 1
ATOM 2410 C C . GLN A 1 298 ? 3.851 -5.327 2.021 1.00 69.69 298 GLN A C 1
ATOM 2412 O O . GLN A 1 298 ? 4.501 -6.307 1.655 1.00 69.69 298 GLN A O 1
ATOM 2417 N N . SER A 1 299 ? 2.545 -5.247 1.793 1.00 75.56 299 SER A N 1
ATOM 2418 C CA . SER A 1 299 ? 1.774 -6.305 1.147 1.00 75.56 299 SER A CA 1
ATOM 2419 C C . SER A 1 299 ? 0.497 -5.738 0.540 1.00 75.56 299 SER A C 1
ATOM 2421 O O . SER A 1 299 ? 0.239 -4.542 0.662 1.00 75.56 299 SER A O 1
ATOM 2423 N N . LEU A 1 300 ? -0.295 -6.598 -0.104 1.00 77.75 300 LEU A N 1
ATOM 2424 C CA . LEU A 1 300 ? -1.639 -6.270 -0.604 1.00 77.75 300 LEU A CA 1
ATOM 2425 C C . LEU A 1 300 ? -2.744 -6.488 0.444 1.00 77.75 300 LEU A C 1
ATOM 2427 O O . LEU A 1 300 ? -3.922 -6.334 0.137 1.00 77.75 300 LEU A O 1
ATOM 2431 N N . GLU A 1 301 ? -2.377 -6.871 1.668 1.00 84.44 301 GLU A N 1
ATOM 2432 C CA . GLU A 1 301 ? -3.300 -7.068 2.783 1.00 84.44 301 GLU A CA 1
ATOM 2433 C C . GLU A 1 301 ? -3.395 -5.792 3.619 1.00 84.44 301 GLU A C 1
ATOM 2435 O O . GLU A 1 301 ? -2.473 -5.459 4.364 1.00 84.44 301 GLU A O 1
ATOM 2440 N N . ASP A 1 302 ? -4.528 -5.104 3.498 1.00 90.44 302 ASP A N 1
ATOM 2441 C CA . ASP A 1 302 ? -4.868 -3.911 4.269 1.00 90.44 302 ASP A CA 1
ATOM 2442 C C . ASP A 1 302 ? -5.699 -4.285 5.511 1.00 90.44 302 ASP A C 1
ATOM 2444 O O . ASP A 1 302 ? -6.382 -5.311 5.540 1.00 90.44 302 ASP A O 1
ATOM 2448 N N . PHE A 1 303 ? -5.666 -3.448 6.548 1.00 93.69 303 PHE A N 1
ATOM 2449 C CA . PHE A 1 303 ? -6.528 -3.614 7.724 1.00 93.69 303 PHE A CA 1
ATOM 2450 C C . PHE A 1 303 ? -7.712 -2.664 7.630 1.00 93.69 303 PHE A C 1
ATOM 2452 O O . PHE A 1 303 ? -7.503 -1.476 7.412 1.00 93.69 303 PHE A O 1
ATOM 2459 N N . ILE A 1 304 ? -8.933 -3.151 7.853 1.00 95.38 304 ILE A N 1
ATOM 2460 C CA . ILE A 1 304 ? -10.143 -2.323 7.918 1.00 95.38 304 ILE A CA 1
ATOM 2461 C C . ILE A 1 304 ? -10.896 -2.656 9.197 1.00 95.38 304 ILE A C 1
ATOM 2463 O O . ILE A 1 304 ? -11.147 -3.822 9.497 1.00 95.38 304 ILE A O 1
ATOM 2467 N N . GLN A 1 305 ? -11.298 -1.620 9.921 1.00 96.81 305 GLN A N 1
ATOM 2468 C CA . GLN A 1 305 ? -12.068 -1.738 11.142 1.00 96.81 305 GLN A CA 1
ATOM 2469 C C . GLN A 1 305 ? -13.298 -0.823 11.088 1.00 96.81 305 GLN A C 1
ATOM 2471 O O . GLN A 1 305 ? -13.177 0.403 11.198 1.00 96.81 305 GLN A O 1
ATOM 2476 N N . PRO A 1 306 ? -14.498 -1.419 10.980 1.00 96.25 306 PRO A N 1
ATOM 2477 C CA . PRO A 1 306 ? -15.758 -0.745 11.244 1.00 96.25 306 PRO A CA 1
ATOM 2478 C C . PRO A 1 306 ? -15.793 -0.018 12.578 1.00 96.25 306 PRO A C 1
ATOM 2480 O O . PRO A 1 306 ? -15.440 -0.611 13.596 1.00 96.25 306 PRO A O 1
ATOM 2483 N N . ILE A 1 307 ? -16.291 1.219 12.592 1.00 96.38 307 ILE A N 1
ATOM 2484 C CA . ILE A 1 307 ? -16.555 1.973 13.821 1.00 96.38 307 ILE A CA 1
ATOM 2485 C C . ILE A 1 307 ? -18.010 1.713 14.230 1.00 96.38 307 ILE A C 1
ATOM 2487 O O . ILE A 1 307 ? -18.941 2.305 13.687 1.00 96.38 307 ILE A O 1
ATOM 2491 N N . ILE A 1 308 ? -18.192 0.794 15.178 1.00 93.75 308 ILE A N 1
ATOM 2492 C CA . ILE A 1 308 ? -19.494 0.351 15.701 1.00 93.75 308 ILE A CA 1
ATOM 2493 C C . ILE A 1 308 ? -19.578 0.583 17.211 1.00 93.75 308 ILE A C 1
ATOM 2495 O O . ILE A 1 308 ? -18.557 0.605 17.894 1.00 93.75 308 ILE A O 1
ATOM 2499 N N . ASN A 1 309 ? -20.793 0.721 17.745 1.00 91.19 309 ASN A N 1
ATOM 2500 C CA . ASN A 1 309 ? -21.052 1.049 19.157 1.00 91.19 309 ASN A CA 1
ATOM 2501 C C . ASN A 1 309 ? -20.504 0.023 20.175 1.00 91.19 309 ASN A C 1
ATOM 2503 O O . ASN A 1 309 ? -20.354 0.342 21.351 1.00 91.19 309 ASN A O 1
ATOM 2507 N N . THR A 1 310 ? -20.189 -1.197 19.742 1.00 93.69 310 THR A N 1
ATOM 2508 C CA . THR A 1 310 ? -19.599 -2.246 20.582 1.00 93.69 310 THR A CA 1
ATOM 2509 C C . THR A 1 310 ? -18.074 -2.174 20.679 1.00 93.69 310 THR A C 1
ATOM 2511 O O . THR A 1 310 ? -17.493 -2.888 21.496 1.00 93.69 310 THR A O 1
ATOM 2514 N N . LEU A 1 311 ? -17.404 -1.352 19.862 1.00 95.31 311 LEU A N 1
ATOM 2515 C CA . LEU A 1 311 ? -15.964 -1.131 19.992 1.00 95.31 311 LEU A CA 1
ATOM 2516 C C . LEU A 1 311 ? -15.643 -0.303 21.233 1.00 95.31 311 LEU A C 1
ATOM 2518 O O . LEU A 1 311 ? -16.331 0.668 21.548 1.00 95.31 311 LEU A O 1
ATOM 2522 N N . LYS A 1 312 ? -14.525 -0.630 21.882 1.00 96.88 312 LYS A N 1
ATOM 2523 C CA . LYS A 1 312 ? -13.943 0.211 22.936 1.00 96.88 312 LYS A CA 1
ATOM 2524 C C . LYS A 1 312 ? -12.538 0.627 22.540 1.00 96.88 312 LYS A C 1
ATOM 2526 O O . LYS A 1 312 ? -11.796 -0.166 21.963 1.00 96.88 312 LYS A O 1
ATOM 2531 N N . LEU A 1 313 ? -12.173 1.860 22.875 1.00 97.88 313 LEU A N 1
ATOM 2532 C CA . LEU A 1 313 ? -10.847 2.410 22.619 1.00 97.88 313 LEU A CA 1
ATOM 2533 C C . LEU A 1 313 ? -10.178 2.809 23.928 1.00 97.88 313 LEU A C 1
ATOM 2535 O O . LEU A 1 313 ? -10.834 3.326 24.833 1.00 97.88 313 LEU A O 1
ATOM 2539 N N . LYS A 1 314 ? -8.862 2.622 24.004 1.00 98.25 314 LYS A N 1
ATOM 2540 C CA . LYS A 1 314 ? -8.019 3.154 25.080 1.00 98.25 314 LYS A CA 1
ATOM 2541 C C . LYS A 1 314 ? -6.809 3.847 24.469 1.00 98.25 314 LYS A C 1
ATOM 2543 O O . LYS A 1 314 ? -6.152 3.281 23.602 1.00 98.25 314 LYS A O 1
ATOM 2548 N N . LEU A 1 315 ? -6.509 5.051 24.943 1.00 98.44 315 LEU A N 1
ATOM 2549 C CA . LEU A 1 315 ? -5.279 5.756 24.604 1.00 98.44 315 LEU A CA 1
ATOM 2550 C C . LEU A 1 315 ? -4.190 5.403 25.617 1.00 98.44 315 LEU A C 1
ATOM 2552 O O . LEU A 1 315 ? -4.411 5.505 26.823 1.00 98.44 315 LEU A O 1
ATOM 2556 N N . ASP A 1 316 ? -3.023 5.027 25.112 1.00 97.62 316 ASP A N 1
ATOM 2557 C CA . ASP A 1 316 ? -1.795 4.851 25.884 1.00 97.62 316 ASP A CA 1
ATOM 2558 C C . ASP A 1 316 ? -0.623 5.236 24.980 1.00 97.62 316 ASP A C 1
ATOM 2560 O O . ASP A 1 316 ? -0.036 4.404 24.293 1.00 97.62 316 ASP A O 1
ATOM 2564 N N . THR A 1 317 ? -0.399 6.545 24.847 1.00 96.62 317 THR A N 1
ATOM 2565 C CA . THR A 1 317 ? 0.516 7.118 23.849 1.00 96.62 317 THR A CA 1
ATOM 2566 C C . THR A 1 317 ? 1.896 6.438 23.911 1.00 96.62 317 THR A C 1
ATOM 2568 O O . THR A 1 317 ? 2.436 6.304 25.006 1.00 96.62 317 THR A O 1
ATOM 2571 N N . PRO A 1 318 ? 2.485 6.015 22.770 1.00 97.12 318 PRO A N 1
ATOM 2572 C CA . PRO A 1 318 ? 2.101 6.292 21.373 1.00 97.12 318 PRO A CA 1
ATOM 2573 C C . PRO A 1 318 ? 1.072 5.325 20.750 1.00 97.12 318 PRO A C 1
ATOM 2575 O O . PRO A 1 318 ? 0.938 5.279 19.525 1.00 97.12 318 PRO A O 1
ATOM 2578 N N . TYR A 1 319 ? 0.326 4.569 21.556 1.00 98.31 319 TYR A N 1
ATOM 2579 C CA . TYR A 1 319 ? -0.629 3.560 21.100 1.00 98.31 319 TYR A CA 1
ATOM 2580 C C . TYR A 1 319 ? -2.098 3.963 21.285 1.00 98.31 319 TYR A C 1
ATOM 2582 O O . TYR A 1 319 ? -2.485 4.592 22.273 1.00 98.31 319 TYR A O 1
ATOM 2590 N N . ILE A 1 320 ? -2.940 3.507 20.357 1.00 98.56 320 ILE A N 1
ATOM 2591 C CA . ILE A 1 320 ? -4.387 3.368 20.558 1.00 98.56 320 ILE A CA 1
ATOM 2592 C C . ILE A 1 320 ? -4.710 1.877 20.597 1.00 98.56 320 ILE A C 1
ATOM 2594 O O . ILE A 1 320 ? -4.439 1.160 19.636 1.00 98.56 320 ILE A O 1
ATOM 2598 N N . PHE A 1 321 ? -5.324 1.412 21.679 1.00 98.38 321 PHE A N 1
ATOM 2599 C CA . PHE A 1 321 ? -5.828 0.048 21.781 1.00 98.38 321 PHE A CA 1
ATOM 2600 C C . PHE A 1 321 ? -7.292 -0.015 21.366 1.00 98.38 321 PHE A C 1
ATOM 2602 O O . PHE A 1 321 ? -8.109 0.786 21.823 1.00 98.38 321 PHE A O 1
ATOM 2609 N N . VAL A 1 322 ? -7.610 -0.988 20.518 1.00 98.25 322 VAL A N 1
ATOM 2610 C CA . VAL A 1 322 ? -8.944 -1.251 19.983 1.00 98.25 322 VAL A CA 1
ATOM 2611 C C . VAL A 1 322 ? -9.398 -2.604 20.505 1.00 98.25 322 VAL A C 1
ATOM 2613 O O . VAL A 1 322 ? -8.803 -3.628 20.177 1.00 98.25 322 VAL A O 1
ATOM 2616 N N . TYR A 1 323 ? -10.454 -2.607 21.311 1.00 97.38 323 TYR A N 1
ATOM 2617 C CA . TYR A 1 323 ? -11.074 -3.819 21.837 1.00 97.38 323 TYR A CA 1
ATOM 2618 C C . TYR A 1 323 ? -12.291 -4.151 20.983 1.00 97.38 323 TYR A C 1
ATOM 2620 O O . TYR A 1 323 ? -13.254 -3.373 20.932 1.00 97.38 323 TYR A O 1
ATOM 2628 N N . LYS A 1 324 ? -12.226 -5.291 20.298 1.00 95.44 324 LYS A N 1
ATOM 2629 C CA . LYS A 1 324 ? -13.270 -5.767 19.393 1.00 95.44 324 LYS A CA 1
ATOM 2630 C C . LYS A 1 324 ? -14.308 -6.621 20.137 1.00 95.44 324 LYS A C 1
ATOM 2632 O O . LYS A 1 324 ? -14.006 -7.175 21.196 1.00 95.44 324 LYS A O 1
ATOM 2637 N N . PRO A 1 325 ? -15.543 -6.740 19.612 1.00 92.50 325 PRO A N 1
ATOM 2638 C CA . PRO A 1 325 ? -16.617 -7.488 20.279 1.00 92.50 325 PRO A CA 1
ATOM 2639 C C . PRO A 1 325 ? -16.369 -8.999 20.343 1.00 92.50 325 PRO A C 1
ATOM 2641 O O . PRO A 1 325 ? -16.911 -9.673 21.210 1.00 92.50 325 PRO A O 1
ATOM 2644 N N . ASP A 1 326 ? -15.546 -9.516 19.432 1.00 93.56 326 ASP A N 1
ATOM 2645 C CA . ASP A 1 326 ? -15.100 -10.912 19.372 1.00 93.56 326 ASP A CA 1
ATOM 2646 C C 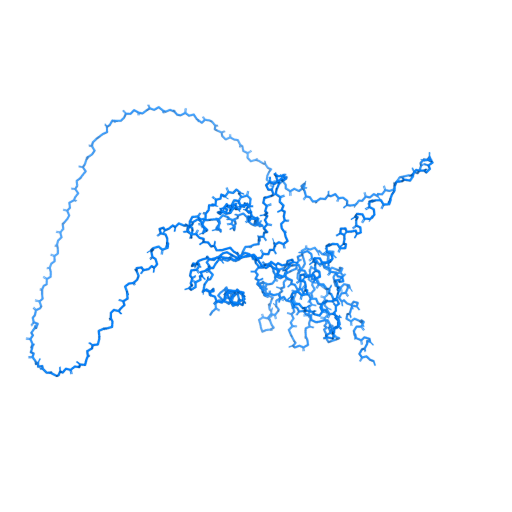. ASP A 1 326 ? -13.993 -11.240 20.394 1.00 93.56 326 ASP A C 1
ATOM 2648 O O . ASP A 1 326 ? -13.558 -12.385 20.483 1.00 93.56 326 ASP A O 1
ATOM 2652 N N . GLY A 1 327 ? -13.553 -10.255 21.184 1.00 92.44 327 GLY A N 1
ATOM 2653 C CA . GLY A 1 327 ? -12.494 -10.405 22.179 1.00 92.44 327 GLY A CA 1
ATOM 2654 C C . GLY A 1 327 ? -11.087 -10.135 21.645 1.00 92.44 327 GLY A C 1
ATOM 2655 O O . GLY A 1 327 ? -10.143 -10.125 22.437 1.00 92.44 327 GLY A O 1
ATOM 2656 N N . GLU A 1 328 ? -10.919 -9.870 20.345 1.00 95.50 328 GLU A N 1
ATOM 2657 C CA . GLU A 1 328 ? -9.623 -9.461 19.807 1.00 95.50 328 GLU A CA 1
ATOM 2658 C C . GLU A 1 328 ? -9.222 -8.075 20.327 1.00 95.50 328 GLU A C 1
ATOM 2660 O O . GLU A 1 328 ? -10.036 -7.149 20.420 1.00 95.50 328 GLU A O 1
ATOM 2665 N N . ILE A 1 329 ? -7.929 -7.907 20.609 1.00 97.50 329 ILE A N 1
ATOM 2666 C CA . ILE A 1 329 ? -7.351 -6.617 20.987 1.00 97.50 329 ILE A CA 1
ATOM 2667 C C . ILE A 1 329 ? -6.280 -6.261 19.964 1.00 97.50 329 ILE A C 1
ATOM 2669 O O . ILE A 1 329 ? -5.333 -7.018 19.744 1.00 97.50 329 ILE A O 1
ATOM 2673 N N . LYS A 1 330 ? -6.443 -5.094 19.343 1.00 98.06 330 LYS A N 1
ATOM 2674 C CA . LYS A 1 330 ? -5.488 -4.534 18.386 1.00 98.06 330 LYS A CA 1
ATOM 2675 C C . LYS A 1 330 ? -4.778 -3.332 18.996 1.00 98.06 330 LYS A C 1
ATOM 2677 O O . LYS A 1 330 ? -5.395 -2.540 19.707 1.00 98.06 330 LYS A O 1
ATOM 2682 N N . GLY A 1 331 ? -3.495 -3.180 18.703 1.00 98.19 331 GLY A N 1
ATOM 2683 C CA . GLY A 1 331 ? -2.689 -2.015 19.057 1.00 98.19 331 GLY A CA 1
ATOM 2684 C C . GLY A 1 331 ? -2.324 -1.234 17.804 1.00 98.19 331 GLY A C 1
ATOM 2685 O O . GLY A 1 331 ? -1.744 -1.788 16.877 1.00 98.19 331 GLY A O 1
ATOM 2686 N N . LEU A 1 332 ? -2.662 0.050 17.767 1.00 98.44 332 LEU A N 1
ATOM 2687 C CA . LEU A 1 332 ? -2.282 0.970 16.699 1.00 98.44 332 LEU A CA 1
ATOM 2688 C C . LEU A 1 332 ? -1.129 1.826 17.212 1.00 98.44 332 LEU A C 1
ATOM 2690 O O . LEU A 1 332 ? -1.348 2.703 18.046 1.00 98.44 332 LEU A O 1
ATOM 2694 N N . TRP A 1 333 ? 0.089 1.562 16.752 1.00 98.31 333 TRP A N 1
ATOM 2695 C CA . TRP A 1 333 ? 1.260 2.367 17.090 1.00 98.31 333 TRP A CA 1
ATOM 2696 C C . TRP A 1 333 ? 1.442 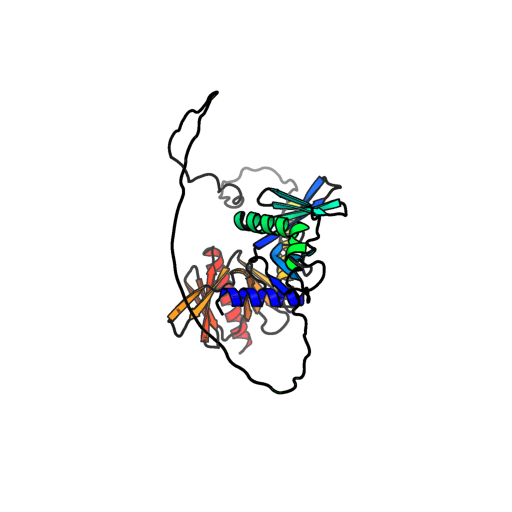3.502 16.094 1.00 98.31 333 TRP A C 1
ATOM 2698 O O . TRP A 1 333 ? 1.460 3.256 14.888 1.00 98.31 333 TRP A O 1
ATOM 2708 N N . PHE A 1 334 ? 1.648 4.717 16.586 1.00 97.69 334 PHE A N 1
ATOM 2709 C CA . PHE A 1 334 ? 1.891 5.895 15.759 1.00 97.69 334 PHE A CA 1
ATOM 2710 C C . PHE A 1 334 ? 3.329 6.373 15.921 1.00 97.69 334 PHE A C 1
ATOM 2712 O O . PHE A 1 334 ? 3.859 6.406 17.030 1.00 97.69 334 PHE A O 1
ATOM 2719 N N . HIS A 1 335 ? 3.938 6.799 14.815 1.00 90.44 335 HIS A N 1
ATOM 2720 C CA . HIS A 1 335 ? 5.265 7.413 14.858 1.00 90.44 335 HIS A CA 1
ATOM 2721 C C . HIS A 1 335 ? 5.242 8.796 15.531 1.00 90.44 335 HIS A C 1
ATOM 2723 O O . HIS A 1 335 ? 6.185 9.162 16.226 1.00 90.44 335 HIS A O 1
ATOM 2729 N N . ASP A 1 336 ? 4.151 9.544 15.343 1.00 93.00 336 ASP A N 1
ATOM 2730 C CA . ASP A 1 336 ? 3.934 10.869 15.921 1.00 93.00 336 ASP A CA 1
ATOM 2731 C C . ASP A 1 336 ? 2.849 10.807 17.012 1.00 93.00 336 ASP A C 1
ATOM 2733 O O . ASP A 1 336 ? 1.684 10.481 16.760 1.00 93.00 336 ASP A O 1
ATOM 2737 N N . GLU A 1 337 ? 3.221 11.148 18.248 1.00 95.19 337 GLU A N 1
ATOM 2738 C CA . GLU A 1 337 ? 2.306 11.172 19.393 1.00 95.19 337 GLU A CA 1
ATOM 2739 C C . GLU A 1 337 ? 1.168 12.192 19.250 1.00 95.19 337 GLU A C 1
ATOM 2741 O O . GLU A 1 337 ? 0.071 11.987 19.782 1.00 95.19 337 GLU A O 1
ATOM 2746 N N . SER A 1 338 ? 1.410 13.305 18.557 1.00 95.00 338 SER A N 1
ATOM 2747 C CA . SER A 1 338 ? 0.387 14.319 18.302 1.00 95.00 338 SER A CA 1
ATOM 2748 C C . SER A 1 338 ? -0.661 13.795 17.317 1.00 95.00 338 SER A C 1
ATOM 2750 O O . SER A 1 338 ? -1.862 13.984 17.539 1.00 95.00 338 SER A O 1
ATOM 2752 N N . GLU A 1 339 ? -0.233 13.040 16.295 1.00 95.38 339 GLU A N 1
ATOM 2753 C CA . GLU A 1 339 ? -1.140 12.314 15.404 1.00 95.38 339 GLU A CA 1
ATOM 2754 C C . GLU A 1 339 ? -1.929 11.252 16.171 1.00 95.38 339 GLU A C 1
ATOM 2756 O O . GLU A 1 339 ? -3.143 11.175 15.989 1.00 95.38 339 GLU A O 1
ATOM 2761 N N . CYS A 1 340 ? -1.283 10.507 17.075 1.00 97.62 340 CYS A N 1
ATOM 2762 C CA . CYS A 1 340 ? -1.930 9.513 17.936 1.00 97.62 340 CYS A CA 1
ATOM 2763 C C . CYS A 1 340 ? -3.083 10.124 18.749 1.00 97.62 340 CYS A C 1
ATOM 2765 O O . CYS A 1 340 ? -4.232 9.685 18.657 1.00 97.62 340 CYS A O 1
ATOM 2767 N N . LYS A 1 341 ? -2.806 11.199 19.499 1.00 97.81 341 LYS A N 1
ATOM 2768 C CA . LYS A 1 341 ? -3.801 11.885 20.345 1.00 97.81 341 LYS A CA 1
ATOM 2769 C C . LYS A 1 341 ? -4.956 12.450 19.519 1.00 97.81 341 LYS A C 1
ATOM 2771 O O . LYS A 1 341 ? -6.123 12.278 19.878 1.00 97.81 341 LYS A O 1
ATOM 2776 N N . ARG A 1 342 ? -4.644 13.085 18.385 1.00 97.56 342 ARG A N 1
ATOM 2777 C CA . ARG A 1 342 ? -5.642 13.618 17.448 1.00 97.56 342 ARG A CA 1
ATOM 2778 C C . ARG A 1 342 ? -6.525 12.508 16.879 1.00 97.56 342 ARG A C 1
ATOM 2780 O O . ARG A 1 342 ? -7.746 12.660 16.842 1.00 97.56 342 ARG A O 1
ATOM 2787 N N . MET A 1 343 ? -5.921 11.393 16.468 1.00 97.75 343 MET A N 1
ATOM 2788 C CA . MET A 1 343 ? -6.631 10.240 15.919 1.00 97.75 343 MET A CA 1
ATOM 2789 C C . MET A 1 343 ? -7.574 9.626 16.956 1.00 97.75 343 MET A C 1
ATOM 2791 O O . MET A 1 343 ? -8.743 9.387 16.658 1.00 97.75 343 MET A O 1
ATOM 2795 N N . PHE A 1 344 ? -7.107 9.455 18.195 1.00 98.38 344 PHE A N 1
ATOM 2796 C CA . PHE A 1 344 ? -7.925 8.953 19.296 1.00 98.38 344 PHE A CA 1
ATOM 2797 C C . PHE A 1 344 ? -9.141 9.841 19.580 1.00 98.38 344 PHE A C 1
ATOM 2799 O O . PHE A 1 344 ? -10.248 9.323 19.742 1.00 98.38 344 PHE A O 1
ATOM 2806 N N . GLY A 1 345 ? -8.960 11.166 19.603 1.00 98.00 345 GLY A N 1
ATOM 2807 C CA . GLY A 1 345 ? -10.061 12.110 19.807 1.00 98.00 345 GLY A CA 1
ATOM 2808 C C . GLY A 1 345 ? -11.141 11.984 18.730 1.00 98.00 345 GLY A C 1
ATOM 2809 O O . GLY A 1 345 ? -12.326 11.893 19.048 1.00 98.00 345 GLY A O 1
ATOM 2810 N N . ILE A 1 346 ? -10.740 11.893 17.458 1.00 97.94 346 ILE A N 1
ATOM 2811 C CA . ILE A 1 346 ? -11.676 11.717 16.338 1.00 97.94 346 ILE A CA 1
ATOM 2812 C C . ILE A 1 346 ? -12.420 10.383 16.452 1.00 97.94 346 ILE A C 1
ATOM 2814 O O . ILE A 1 346 ? -13.648 10.366 16.388 1.00 97.94 346 ILE A O 1
ATOM 2818 N N . LEU A 1 347 ? -11.706 9.275 16.667 1.00 97.62 347 LEU A N 1
ATOM 2819 C CA . LEU A 1 347 ? -12.323 7.951 16.789 1.00 97.62 347 LEU A CA 1
ATOM 2820 C C . LEU A 1 347 ? -13.300 7.876 17.975 1.00 97.62 347 LEU A C 1
ATOM 2822 O O . LEU A 1 347 ? -14.391 7.326 17.838 1.00 97.62 347 LEU A O 1
ATOM 2826 N N . SER A 1 348 ? -12.950 8.478 19.113 1.00 96.88 348 SER A N 1
ATOM 2827 C CA . SER A 1 348 ? -13.809 8.524 20.306 1.00 96.88 348 SER A CA 1
ATOM 2828 C C . SER A 1 348 ? -15.092 9.327 20.067 1.00 96.88 348 SER A C 1
ATOM 2830 O O . SER A 1 348 ? -16.179 8.910 20.479 1.00 96.88 348 SER A O 1
ATOM 2832 N N . ASN A 1 349 ? -14.989 10.449 19.348 1.00 96.69 349 ASN A N 1
ATOM 2833 C CA . ASN A 1 349 ? -16.147 11.259 18.967 1.00 96.69 349 ASN A CA 1
ATOM 2834 C C . ASN A 1 349 ? -17.085 10.494 18.022 1.00 96.69 349 ASN A C 1
ATOM 2836 O O . ASN A 1 349 ? -18.301 10.515 18.211 1.00 96.69 349 ASN A O 1
ATOM 2840 N N . LEU A 1 350 ? -16.529 9.779 17.037 1.00 96.19 350 LEU A N 1
ATOM 2841 C CA . LEU A 1 350 ? -17.312 8.959 16.108 1.00 96.19 350 LEU A CA 1
ATOM 2842 C C . LEU A 1 350 ? -17.988 7.771 16.809 1.00 96.19 350 LEU A C 1
ATOM 2844 O O . LEU A 1 350 ? -19.145 7.476 16.532 1.00 96.19 350 LEU A O 1
ATOM 2848 N N . LEU A 1 351 ? -17.323 7.109 17.759 1.00 94.69 351 LEU A N 1
ATOM 2849 C CA . LEU A 1 351 ? -17.965 6.050 18.549 1.00 94.69 351 LEU A CA 1
ATOM 2850 C C . LEU A 1 351 ? -19.132 6.583 19.382 1.00 94.69 351 LEU A C 1
ATOM 2852 O O . LEU A 1 351 ? -20.192 5.957 19.447 1.00 94.69 351 LEU A O 1
ATOM 2856 N N . SER A 1 352 ? -18.961 7.761 19.981 1.00 92.94 352 SER A N 1
ATOM 2857 C CA . SER A 1 352 ? -20.010 8.408 20.774 1.00 92.94 352 SER A CA 1
ATOM 2858 C C . SER A 1 352 ? -21.233 8.763 19.919 1.00 92.94 352 SER A C 1
ATOM 2860 O O . SER A 1 352 ? -22.371 8.572 20.359 1.00 92.94 352 SER A O 1
ATOM 2862 N N . SER A 1 353 ? -21.022 9.216 18.676 1.00 91.31 353 SER A N 1
ATOM 2863 C CA . SER A 1 353 ? -22.120 9.533 17.755 1.00 91.31 353 SER A CA 1
ATOM 2864 C C . SER A 1 353 ? -22.883 8.281 17.312 1.00 91.31 353 SER A C 1
ATOM 2866 O O . SER A 1 353 ? -24.106 8.254 17.428 1.00 91.31 353 SER A O 1
ATOM 2868 N N . VAL A 1 354 ? -22.187 7.205 16.926 1.00 89.81 354 VAL A N 1
ATOM 2869 C CA . VAL A 1 354 ? -22.816 5.930 16.515 1.00 89.81 354 VAL A CA 1
ATOM 2870 C C . VAL A 1 354 ? -23.588 5.276 17.666 1.00 89.81 354 VAL A C 1
ATOM 2872 O O . VAL A 1 354 ? -24.645 4.683 17.454 1.00 89.81 354 VAL A O 1
ATOM 2875 N N . THR A 1 355 ? -23.105 5.415 18.902 1.00 83.25 355 THR A N 1
ATOM 2876 C CA . THR A 1 355 ? -23.808 4.899 20.090 1.00 83.25 355 THR A CA 1
ATOM 2877 C C . THR A 1 355 ? -25.102 5.667 20.365 1.00 83.25 355 THR A C 1
ATOM 2879 O O . THR A 1 355 ? -26.078 5.082 20.830 1.00 83.25 355 THR A O 1
ATOM 2882 N N . SER A 1 356 ? -25.129 6.964 20.049 1.00 77.56 356 SER A N 1
ATOM 2883 C CA . SER A 1 356 ? -26.301 7.823 20.249 1.00 77.56 356 SER A CA 1
ATOM 2884 C C . SER A 1 356 ? -27.399 7.576 19.212 1.00 77.56 356 SER A C 1
ATOM 2886 O O . SER A 1 356 ? -28.567 7.720 19.539 1.00 77.56 356 SER A O 1
ATOM 2888 N N . THR A 1 357 ? -27.048 7.168 17.987 1.00 65.81 357 THR A N 1
ATOM 2889 C CA . THR A 1 357 ? -28.012 6.851 16.911 1.00 65.81 357 THR A CA 1
ATOM 2890 C C . THR A 1 357 ? -28.664 5.467 17.058 1.00 65.81 357 THR A C 1
ATOM 2892 O O . THR A 1 357 ? -29.646 5.178 16.386 1.00 65.81 357 THR A O 1
ATOM 2895 N N . SER A 1 358 ? -28.124 4.596 17.918 1.00 58.00 358 SER A N 1
ATOM 2896 C CA . SER A 1 358 ? -28.630 3.233 18.159 1.00 58.00 358 SER A CA 1
ATOM 2897 C C . SER A 1 358 ? -29.601 3.129 19.349 1.00 58.00 358 SER A C 1
ATOM 2899 O O . SER A 1 358 ? -29.995 2.015 19.704 1.00 58.00 358 SER A O 1
ATOM 2901 N N . LYS A 1 359 ? -29.935 4.253 19.990 1.00 43.66 359 LYS A N 1
ATOM 2902 C CA . LYS A 1 359 ? -31.002 4.376 20.992 1.00 43.66 359 LYS A CA 1
ATOM 2903 C C . LYS A 1 359 ? -32.191 5.070 20.353 1.00 43.66 359 LYS A C 1
ATOM 2905 O O . LYS A 1 359 ? -33.321 4.671 20.700 1.00 43.66 359 LYS A O 1
#

Sequence (359 aa):
MTSEEKLENKNLLAIKRIDPHAEALMAQPAISALYEFDVTQTKWQKTDVDGPLFVYKRTEHPLHSLMIANRQSLKDFIEPISVSLKLRYEPPYIFMYRKDGSIKALWFHDKDECERIYSLLVDLSDPSVSQKIETRPQFESVSNVPPESSKNDNKPSRKTKETMGYKSENKPSTSKKSESATPQKENIRNKQQIDSKISQKVILNESRPERNATPSKVSSDNSQKVLQQKNVGERKNLNAITRIDPFADSVITQSSYTALFDFDTAGQKWEKTRIDGALFVYKRLDFPLYSFMIANRQSLEDFIQPIINTLKLKLDTPYIFVYKPDGEIKGLWFHDESECKRMFGILSNLLSSVTSTSK

Radius of gyration: 31.3 Å; chains: 1; bounding box: 93×121×55 Å

Secondary structure (DSSP, 8-state):
--HHHHHHHHHHHHHHTT-TTEEEESS--EEEEEEEEETTTTEEEEEEEEEEEEEEEESSSSSEEEEE--SSSS--EEEE--TT-EEEEETTEEEEE-TTS-EEEEEES-HHHHHHHHHHHHHHH-HHHHTTSS-SPP-----------------------------------------------------S-SS-SSS--------------------HHHHHHHHHHHHHHHHHHHHHHHHH-TTEEEEEEEEEEEEEEEEETTTTEEEEEEEEEEEEEEEESSSSSEEEEEEESSSS--EEEE--TT-EEEEETTEEEEE-TTS-EEEEEES-HHHHHHHHHHHHHHHHHHHHHT-

Foldseek 3Di:
DDLVVVQQVQQQVVVCVVPVFFDGWPDFWFWKFKWWQDPVVRDIDTDQATATKTWTAGPDPVRIKIWRPRLQAPDIDIGRLEQPFDWDDDPVWIWTQDPVRIIMIIGTPDRVSSVVVRVVSVLSNHPVNVVVVPPDDDPPPDDDDDDDDDDDDDDDDDDDDDDDDDDDDDDDDDDDDDDDDDDDDDDDDDPDDPDDPPDDDDDDDDDDDDDDDDDDDDDDPVVVVVVVVVVVVFSSNQNSVCVVPVFFDGWPDKAAKKWKWWQDPVVRDIDTDQFMGMKTWTAGNDPVGIKIKGCGRRHNDIGIGRLALQWDWDDDPVWIWIQDPVRIIMIIGHPDRVVSVVVVVVSVVSSVVNNVVVD

Organism: NCBI:txid166010

pLDDT: mean 74.61, std 27.33, range [21.86, 98.56]